Protein AF-A0A3B5M2P6-F1 (afdb_monomer)

Nearest PDB structures (foldseek):
  7php-assembly1_A  TM=6.952E-01  e=2.157E-05  Vibrio cholerae RC385
  3vvp-assembly2_B  TM=6.820E-01  e=5.683E-04  Pyrococcus furiosus
  3vvp-assembly1_A  TM=6.954E-01  e=1.198E-03  Pyrococcus furiosus
  6ids-assembly1_A  TM=6.258E-01  e=1.198E-03  Vibrio cholerae
  3vvr-assembly1_A  TM=6.173E-01  e=5.319E-03  Pyrococcus furiosus

Organism: NCBI:txid32473

Foldseek 3Di:
DVLVLCLLQVVLLLLLLLLVLLLLLQLLLCLLLVNLLVSLLSLLLSLVVSVVVVVVNVVCLCCQLVVCVVVVHDNVSSDVSNDCVSVVVSVVSNVVSVCVSVDDPCCVRNVVDPVSPDPPDRDPSSVPDVVLSCLLSVLSSLLVSLVVVLLSVLLVVLVVVHPVSNVVSVVLVVVLVVLLVVLLVLLSVLLNQLSSCVSNVNPVSNVVSLVVSLVVLQVVLVVVCVVVVVPDPPCPPLSSQSSSVSNNLSNNCSSCSSVSNSNVSSVCSCCPCPVQLVVQQVCCCPVVVCNNVSSSVSNRPPVVVVVVVD

Sequence (310 aa):
MVFLISILSLEFYCHLGKMELAAVSLAAATYGSGNLKRVGVILQRGVLILLLACFPCWAVLINTEPLLLAVKQSPEVARSLSNPFFFFFCHDLQAAFMYQLEGKNLRNQVCLSEESCGLTGWSLNCLQEWGLFIKLAIPSMFMICLSWWIFEVGGFLAGVISEVELGAQSIAYQLCIVAYMCPLGFSVAAPVRVGNALGAGDIKQAKLSCKVPIICACKTHSIAYVLIHDVRDIIQRVADVMLIFSFMHGVAAGVLRGAGKQLVGAIFNIVGSYFIGFPIGTTLMFAANMGITGEIKNKCKRQLEWLYCH

Mean predicted aligned error: 10.85 Å

Structure (mmCIF, N/CA/C/O backbone):
data_AF-A0A3B5M2P6-F1
#
_entry.id   AF-A0A3B5M2P6-F1
#
loop_
_atom_site.group_PDB
_atom_site.id
_atom_site.type_symbol
_atom_site.label_atom_id
_atom_site.label_alt_id
_atom_site.label_comp_id
_atom_site.label_asym_id
_atom_site.label_entity_id
_atom_site.label_seq_id
_atom_site.pdbx_PDB_ins_code
_atom_site.Cartn_x
_atom_site.Cartn_y
_atom_site.Cartn_z
_atom_site.occupancy
_atom_site.B_iso_or_equiv
_atom_site.auth_seq_id
_atom_site.auth_comp_id
_atom_site.auth_asym_id
_atom_site.auth_atom_id
_atom_site.pdbx_PDB_model_num
ATOM 1 N N . MET A 1 1 ? 17.106 -9.460 -11.592 1.00 44.50 1 MET A N 1
ATOM 2 C CA . MET A 1 1 ? 16.909 -10.157 -10.296 1.00 44.50 1 MET A CA 1
ATOM 3 C C . MET A 1 1 ? 17.383 -9.357 -9.085 1.00 44.50 1 MET A C 1
ATOM 5 O O . MET A 1 1 ? 16.744 -9.497 -8.056 1.00 44.50 1 MET A O 1
ATOM 9 N N . VAL A 1 2 ? 18.381 -8.465 -9.198 1.00 47.53 2 VAL A N 1
ATOM 10 C CA . VAL A 1 2 ? 18.606 -7.364 -8.222 1.00 47.53 2 VAL A CA 1
ATOM 11 C C . VAL A 1 2 ? 17.291 -6.649 -7.875 1.00 47.53 2 VAL A C 1
ATOM 13 O O . VAL A 1 2 ? 16.958 -6.456 -6.717 1.00 47.53 2 VAL A O 1
ATOM 16 N N . PHE A 1 3 ? 16.475 -6.432 -8.903 1.00 53.41 3 PHE A N 1
ATOM 17 C CA . PHE A 1 3 ? 15.093 -5.975 -8.853 1.00 53.41 3 PHE A CA 1
ATOM 18 C C . PHE A 1 3 ? 14.159 -6.722 -7.868 1.00 53.41 3 PHE A C 1
ATOM 20 O O . PHE A 1 3 ? 13.409 -6.099 -7.127 1.00 53.41 3 PHE A O 1
ATOM 27 N N . LEU A 1 4 ? 14.224 -8.060 -7.806 1.00 50.66 4 LEU A N 1
ATOM 28 C CA . LEU A 1 4 ? 13.383 -8.855 -6.899 1.00 50.66 4 LEU A CA 1
ATOM 29 C C . LEU A 1 4 ? 13.786 -8.629 -5.435 1.00 50.66 4 LEU A C 1
ATOM 31 O O . LEU A 1 4 ? 12.956 -8.698 -4.537 1.00 50.66 4 LEU A O 1
ATOM 35 N N . ILE A 1 5 ? 15.065 -8.342 -5.204 1.00 51.81 5 ILE A N 1
ATOM 36 C CA . ILE A 1 5 ? 15.624 -8.145 -3.870 1.00 51.81 5 ILE A CA 1
ATOM 37 C C . ILE A 1 5 ? 15.409 -6.707 -3.408 1.00 51.81 5 ILE A C 1
ATOM 39 O O . ILE A 1 5 ? 15.008 -6.539 -2.267 1.00 51.81 5 ILE A O 1
ATOM 43 N N . SER A 1 6 ? 15.489 -5.705 -4.291 1.00 57.22 6 SER A N 1
ATOM 44 C CA . SER A 1 6 ? 14.998 -4.344 -4.007 1.00 57.22 6 SER A CA 1
ATOM 45 C C . SER A 1 6 ? 13.523 -4.333 -3.570 1.00 57.22 6 SER A C 1
ATOM 47 O O . SER A 1 6 ? 13.188 -3.709 -2.560 1.00 57.22 6 SER A O 1
ATOM 49 N N . ILE A 1 7 ? 12.665 -5.098 -4.259 1.00 56.56 7 ILE A N 1
ATOM 50 C CA . ILE A 1 7 ? 11.246 -5.281 -3.901 1.00 56.56 7 ILE A CA 1
ATOM 51 C C . ILE A 1 7 ? 11.086 -5.973 -2.535 1.00 56.56 7 ILE A C 1
ATOM 53 O O . ILE A 1 7 ? 10.282 -5.547 -1.701 1.00 56.56 7 ILE A O 1
ATOM 57 N N . LEU A 1 8 ? 11.831 -7.056 -2.292 1.00 53.00 8 LEU A N 1
ATOM 58 C CA . LEU A 1 8 ? 11.676 -7.875 -1.084 1.00 53.00 8 LEU A CA 1
ATOM 59 C C . LEU A 1 8 ? 12.288 -7.243 0.173 1.00 53.00 8 LEU A C 1
ATOM 61 O O . LEU A 1 8 ? 11.764 -7.470 1.261 1.00 53.00 8 LEU A O 1
ATOM 65 N N . SER A 1 9 ? 13.377 -6.479 0.057 1.00 52.59 9 SER A N 1
ATOM 66 C CA . SER A 1 9 ? 14.144 -6.013 1.2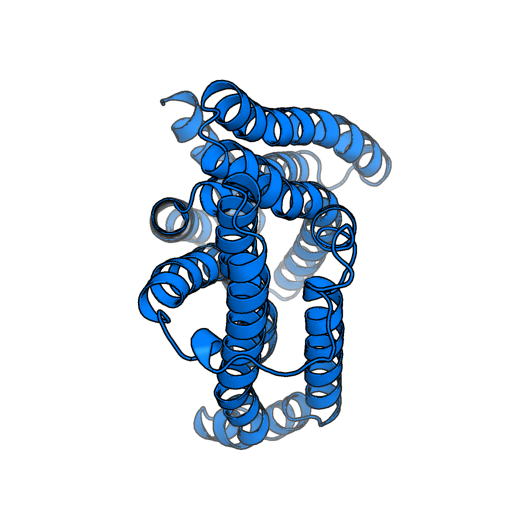18 1.00 52.59 9 SER A CA 1
ATOM 67 C C . SER A 1 9 ? 13.879 -4.553 1.595 1.00 52.59 9 SER A C 1
ATOM 69 O O . SER A 1 9 ? 13.780 -4.257 2.785 1.00 52.59 9 SER A O 1
ATOM 71 N N . LEU A 1 10 ? 13.692 -3.647 0.626 1.00 54.97 10 LEU A N 1
ATOM 72 C CA . LEU A 1 10 ? 13.495 -2.216 0.899 1.00 54.97 10 LEU A CA 1
ATOM 73 C C . LEU A 1 10 ? 12.012 -1.819 0.858 1.00 54.97 10 LEU A C 1
ATOM 75 O O . LEU A 1 10 ? 11.520 -1.109 1.738 1.00 54.97 10 LEU A O 1
ATOM 79 N N . GLU A 1 11 ? 11.271 -2.308 -0.138 1.00 58.88 11 GLU A N 1
ATOM 80 C CA . GLU A 1 11 ? 9.873 -1.913 -0.338 1.00 58.88 11 GLU A CA 1
ATOM 81 C C . GLU A 1 11 ? 8.904 -2.687 0.540 1.00 58.88 11 GLU A C 1
ATOM 83 O O . GLU A 1 11 ? 8.009 -2.083 1.130 1.00 58.88 11 GLU A O 1
ATOM 88 N N . PHE A 1 12 ? 9.087 -4.005 0.676 1.00 58.53 12 PHE A N 1
ATOM 89 C CA . PHE A 1 12 ? 8.270 -4.793 1.597 1.00 58.53 12 PHE A CA 1
ATOM 90 C C . PHE A 1 12 ? 8.411 -4.267 3.029 1.00 58.53 12 PHE A C 1
ATOM 92 O O . PHE A 1 12 ? 7.410 -4.147 3.723 1.00 58.53 12 PHE A O 1
ATOM 99 N N . TYR A 1 13 ? 9.612 -3.839 3.430 1.00 56.09 13 TYR A N 1
ATOM 100 C CA . TYR A 1 13 ? 9.876 -3.209 4.725 1.00 56.09 13 TYR A CA 1
ATOM 101 C C . TYR A 1 13 ? 9.226 -1.819 4.857 1.00 56.09 13 TYR A C 1
ATOM 103 O O . TYR A 1 13 ? 8.482 -1.563 5.806 1.00 56.09 13 TYR A O 1
ATOM 111 N N . CYS A 1 14 ? 9.418 -0.943 3.865 1.00 56.19 14 CYS A N 1
ATOM 112 C CA . CYS A 1 14 ? 8.801 0.388 3.815 1.00 56.19 14 CYS A CA 1
ATOM 113 C C . CYS A 1 14 ? 7.260 0.331 3.741 1.00 56.19 14 CYS A C 1
ATOM 115 O O . CYS A 1 14 ? 6.558 1.246 4.178 1.00 56.19 14 CYS A O 1
ATOM 117 N N . HIS A 1 15 ? 6.694 -0.741 3.184 1.00 60.00 15 HIS A N 1
ATOM 118 C CA . HIS A 1 15 ? 5.249 -0.930 3.056 1.00 60.00 15 HIS A CA 1
ATOM 119 C C . HIS A 1 15 ? 4.631 -1.792 4.154 1.00 60.00 15 HIS A C 1
ATOM 121 O O . HIS A 1 15 ? 3.436 -1.640 4.413 1.00 60.00 15 HIS A O 1
ATOM 127 N N . LEU A 1 16 ? 5.419 -2.597 4.870 1.00 59.62 16 LEU A N 1
ATOM 128 C CA . LEU A 1 16 ? 5.010 -3.215 6.131 1.00 59.62 16 LEU A CA 1
ATOM 129 C C . LEU A 1 16 ? 4.581 -2.150 7.140 1.00 59.62 16 LEU A C 1
ATOM 131 O O . LEU A 1 16 ? 3.547 -2.304 7.786 1.00 59.62 16 LEU A O 1
ATOM 135 N N . GLY A 1 17 ? 5.314 -1.029 7.188 1.00 55.66 17 GLY A N 1
ATOM 136 C CA . GLY A 1 17 ? 4.943 0.160 7.962 1.00 55.66 17 GLY A CA 1
ATOM 137 C C . GLY A 1 17 ? 3.528 0.653 7.652 1.00 55.66 17 GLY A C 1
ATOM 138 O O . GLY A 1 17 ? 2.818 1.117 8.532 1.00 55.66 17 GLY A O 1
ATOM 139 N N . LYS A 1 18 ? 3.025 0.431 6.433 1.00 62.31 18 LYS A N 1
ATOM 140 C CA . LYS A 1 18 ? 1.672 0.835 6.026 1.00 62.31 18 LYS A CA 1
ATOM 141 C C . LYS A 1 18 ? 0.568 -0.121 6.508 1.00 62.31 18 LYS A C 1
ATOM 143 O O . LYS A 1 18 ? -0.612 0.193 6.317 1.00 62.31 18 LYS A O 1
ATOM 148 N N . MET A 1 19 ? 0.905 -1.230 7.183 1.00 62.62 19 MET A N 1
ATOM 149 C CA . MET A 1 19 ? -0.051 -1.978 8.020 1.00 62.62 19 MET A CA 1
ATOM 150 C C . MET A 1 19 ? -0.590 -1.120 9.175 1.00 62.62 19 MET A C 1
ATOM 152 O O . MET A 1 19 ? -1.720 -1.339 9.613 1.00 62.62 19 MET A O 1
ATOM 156 N N . GLU A 1 20 ? 0.142 -0.080 9.591 1.00 65.38 20 GLU A N 1
ATOM 157 C CA . GLU A 1 20 ? -0.342 0.960 10.507 1.00 65.38 20 GLU A CA 1
ATOM 158 C C . GLU A 1 20 ? -1.672 1.564 10.051 1.00 65.38 20 GLU A C 1
ATOM 160 O O . GLU A 1 20 ? -2.540 1.844 10.873 1.00 65.38 20 GLU A O 1
ATOM 165 N N . LEU A 1 21 ? -1.887 1.744 8.746 1.00 69.31 21 LEU A N 1
ATOM 166 C CA . LEU A 1 21 ? -3.099 2.404 8.255 1.00 69.31 21 LEU A CA 1
ATOM 167 C C . LEU A 1 21 ? -4.370 1.611 8.603 1.00 69.31 21 LEU A C 1
ATOM 169 O O . LEU A 1 21 ? -5.453 2.196 8.710 1.00 69.31 21 LEU A O 1
ATOM 173 N N . ALA A 1 22 ? -4.247 0.298 8.832 1.00 73.62 22 ALA A N 1
ATOM 174 C CA . ALA A 1 22 ? -5.322 -0.516 9.388 1.00 73.62 22 ALA A CA 1
ATOM 175 C C . ALA A 1 22 ? -5.538 -0.236 10.885 1.00 73.62 22 ALA A C 1
ATOM 177 O O . ALA A 1 22 ? -6.687 -0.099 11.312 1.00 73.62 22 ALA A O 1
ATOM 178 N N . ALA A 1 23 ? -4.457 -0.077 11.659 1.00 75.06 23 ALA A N 1
ATOM 179 C CA . ALA A 1 23 ? -4.507 0.353 13.058 1.00 75.06 23 ALA A CA 1
ATOM 180 C C . ALA A 1 23 ? -5.184 1.722 13.195 1.00 75.06 23 ALA A C 1
ATOM 182 O O . ALA A 1 23 ? -6.111 1.868 13.986 1.00 75.06 23 ALA A O 1
ATOM 183 N N . VAL A 1 24 ? -4.788 2.691 12.364 1.00 76.31 24 VAL A N 1
ATOM 184 C CA . VAL A 1 24 ? -5.346 4.052 12.327 1.00 76.31 24 VAL A CA 1
ATOM 185 C C . VAL A 1 24 ? -6.837 4.031 12.006 1.00 76.31 24 VAL A C 1
ATOM 187 O O . VAL A 1 24 ? -7.615 4.711 12.668 1.00 76.31 24 VAL A O 1
ATOM 190 N N . SER A 1 25 ? -7.262 3.229 11.025 1.00 81.94 25 SER A N 1
ATOM 191 C CA . SER A 1 25 ? -8.679 3.143 10.644 1.00 81.94 25 SER A CA 1
ATOM 192 C C . SER A 1 25 ? -9.534 2.561 11.777 1.00 81.94 25 SER A C 1
ATOM 194 O O . SER A 1 25 ? -10.600 3.094 12.090 1.00 81.94 25 SER A O 1
ATOM 196 N N . LEU A 1 26 ? -9.046 1.505 12.440 1.00 83.38 26 LEU A N 1
ATOM 197 C CA . LEU A 1 26 ? -9.731 0.883 13.575 1.00 83.38 26 LEU A CA 1
ATOM 198 C C . LEU A 1 26 ? -9.738 1.795 14.815 1.00 83.38 26 LEU A C 1
ATOM 200 O O . LEU A 1 26 ? -10.759 1.905 15.497 1.00 83.38 26 LEU A O 1
ATOM 204 N N . ALA A 1 27 ? -8.623 2.476 15.086 1.00 82.25 27 ALA A N 1
ATOM 205 C CA . ALA A 1 27 ? -8.490 3.441 16.171 1.00 82.25 27 ALA A CA 1
ATOM 206 C C . ALA A 1 27 ? -9.425 4.642 15.971 1.00 82.25 27 ALA A C 1
ATOM 208 O O . ALA A 1 27 ? -10.145 4.997 16.899 1.00 82.25 27 ALA A O 1
ATOM 209 N N . ALA A 1 28 ? -9.495 5.206 14.761 1.00 83.19 28 ALA A N 1
ATOM 210 C CA . ALA A 1 28 ? -10.399 6.309 14.435 1.00 83.19 28 ALA A CA 1
ATOM 211 C C . ALA A 1 28 ? -11.878 5.907 14.583 1.00 83.19 28 ALA A C 1
ATOM 213 O O . ALA A 1 28 ? -12.663 6.614 15.208 1.00 83.19 28 ALA A O 1
ATOM 214 N N . ALA A 1 29 ? -12.274 4.732 14.087 1.00 87.00 29 ALA A N 1
ATOM 215 C CA . ALA A 1 29 ? -13.638 4.241 14.296 1.00 87.00 29 ALA A CA 1
ATOM 216 C C . ALA A 1 29 ? -13.979 4.057 15.787 1.00 87.00 29 ALA A C 1
ATOM 218 O O . ALA A 1 29 ? -15.059 4.435 16.236 1.00 87.00 29 ALA A O 1
ATOM 219 N N . THR A 1 30 ? -13.040 3.536 16.576 1.00 85.81 30 THR A N 1
ATOM 220 C CA . THR A 1 30 ? -13.226 3.329 18.024 1.00 85.81 30 THR A CA 1
ATOM 221 C C . THR A 1 30 ? -13.243 4.649 18.804 1.00 85.81 30 THR A C 1
ATOM 223 O O . THR A 1 30 ? -13.973 4.794 19.786 1.00 85.81 30 THR A O 1
ATOM 226 N N . TYR A 1 31 ? -12.468 5.632 18.348 1.00 85.00 31 TYR A N 1
ATOM 227 C CA . TYR A 1 31 ? -12.478 6.987 18.883 1.00 85.00 31 TYR A CA 1
ATOM 228 C C . TYR A 1 31 ? -13.830 7.662 18.639 1.00 85.00 31 TYR A C 1
ATOM 230 O O . TYR A 1 31 ? -14.439 8.177 19.575 1.00 85.00 31 TYR A O 1
ATOM 238 N N . GLY A 1 32 ? -14.342 7.587 17.406 1.00 84.69 32 GLY A N 1
ATOM 239 C CA . GLY A 1 32 ? -15.658 8.116 17.043 1.00 84.69 32 GLY A CA 1
ATOM 240 C C . GLY A 1 32 ? -16.807 7.527 17.863 1.00 84.69 32 GLY A C 1
ATOM 241 O O . GLY A 1 32 ? -17.771 8.229 18.148 1.00 84.69 32 GLY A O 1
ATOM 242 N N . SER A 1 33 ? -16.690 6.269 18.302 1.00 87.56 33 SER A N 1
ATOM 243 C CA . SER A 1 33 ? -17.691 5.623 19.161 1.00 87.56 33 SER A CA 1
ATOM 244 C C . SER A 1 33 ? -17.574 5.992 20.649 1.00 87.56 33 SER A C 1
ATOM 246 O O . SER A 1 33 ? -18.299 5.433 21.470 1.00 87.56 33 SER A O 1
ATOM 248 N N . GLY A 1 34 ? -16.619 6.849 21.030 1.00 83.06 34 GLY A N 1
ATOM 249 C CA . GLY A 1 34 ? -16.383 7.284 22.412 1.00 83.06 34 GLY A CA 1
ATOM 250 C C . GLY A 1 34 ? -15.587 6.309 23.291 1.00 83.06 34 GLY A C 1
ATOM 251 O O . GLY A 1 34 ? -15.409 6.568 24.480 1.00 83.06 34 GLY A O 1
ATOM 252 N N . ASN A 1 35 ? -15.073 5.194 22.754 1.00 82.94 35 ASN A N 1
ATOM 253 C CA . ASN A 1 35 ? -14.374 4.180 23.555 1.00 82.94 35 ASN A CA 1
ATOM 254 C C . ASN A 1 35 ? -12.855 4.432 23.617 1.00 82.94 35 ASN A C 1
ATOM 256 O O . ASN A 1 35 ? -12.052 3.695 23.042 1.00 82.94 35 ASN A O 1
ATOM 260 N N . LEU A 1 36 ? -12.458 5.478 24.344 1.00 79.12 36 LEU A N 1
ATOM 261 C CA . LEU A 1 36 ? -11.067 5.956 24.398 1.00 79.12 36 LEU A CA 1
ATOM 262 C C . LEU A 1 36 ? -10.079 4.924 24.969 1.00 79.12 36 LEU A C 1
ATOM 264 O O . LEU A 1 36 ? -8.977 4.771 24.447 1.00 79.12 36 LEU A O 1
ATOM 268 N N . LYS A 1 37 ? -10.485 4.138 25.976 1.00 78.25 37 LYS A N 1
ATOM 269 C CA . LYS A 1 37 ? -9.632 3.083 26.557 1.00 78.25 37 LYS A CA 1
ATOM 270 C C . LYS A 1 37 ? -9.258 2.019 25.522 1.00 78.25 37 LYS A C 1
ATOM 272 O O . LYS A 1 37 ? -8.121 1.551 25.487 1.00 78.25 37 LYS A O 1
ATOM 277 N N . ARG A 1 38 ? -10.200 1.653 24.645 1.00 82.12 38 ARG A N 1
ATOM 278 C CA . ARG A 1 38 ? -9.951 0.674 23.580 1.00 82.12 38 ARG A CA 1
ATOM 279 C C . ARG A 1 38 ? -9.039 1.230 22.483 1.00 82.12 38 ARG A C 1
ATOM 281 O O . ARG A 1 38 ? -8.282 0.453 21.907 1.00 82.12 38 ARG A O 1
ATOM 288 N N . VAL A 1 39 ? -9.047 2.545 22.237 1.00 80.12 39 VAL A N 1
ATOM 289 C CA . VAL A 1 39 ? -8.114 3.198 21.297 1.00 80.12 39 VAL A CA 1
ATOM 290 C C . VAL A 1 39 ? -6.664 2.949 21.716 1.00 80.12 39 VAL A C 1
ATOM 292 O O . VAL A 1 39 ? -5.877 2.480 20.895 1.00 80.12 39 VAL A O 1
ATOM 295 N N . GLY A 1 40 ? -6.328 3.163 22.994 1.00 73.81 40 GLY A N 1
ATOM 296 C CA . GLY A 1 40 ? -4.979 2.906 23.514 1.00 73.81 40 GLY A CA 1
ATOM 297 C C . GLY A 1 40 ? -4.528 1.454 23.309 1.00 73.81 40 GLY A C 1
ATOM 298 O O . GLY A 1 40 ? -3.428 1.206 22.818 1.00 73.81 40 GLY A O 1
ATOM 299 N N . VAL A 1 41 ? -5.410 0.484 23.577 1.00 80.81 41 VAL A N 1
ATOM 300 C CA . VAL A 1 41 ? -5.124 -0.949 23.362 1.00 80.81 41 VAL A CA 1
ATOM 301 C C . VAL A 1 41 ? -4.909 -1.280 21.878 1.00 80.81 41 VAL A C 1
ATOM 303 O O . VAL A 1 41 ? -4.017 -2.064 21.551 1.00 80.81 41 VAL A O 1
ATOM 306 N N . ILE A 1 42 ? -5.695 -0.689 20.970 1.00 79.94 42 ILE A N 1
ATOM 307 C CA . ILE A 1 42 ? -5.543 -0.883 19.516 1.00 79.94 42 ILE A CA 1
ATOM 308 C C . ILE A 1 42 ? -4.198 -0.335 19.030 1.00 79.94 42 ILE A C 1
ATOM 310 O O . ILE A 1 42 ? -3.533 -0.997 18.232 1.00 79.94 42 ILE A O 1
ATOM 314 N N . LEU A 1 43 ? -3.785 0.837 19.517 1.00 76.19 43 LEU A N 1
ATOM 315 C CA . LEU A 1 43 ? -2.503 1.442 19.152 1.00 76.19 43 LEU A CA 1
ATOM 316 C C . LEU A 1 43 ? -1.324 0.611 19.674 1.00 76.19 43 LEU A C 1
ATOM 318 O O . LEU A 1 43 ? -0.450 0.255 18.887 1.00 76.19 43 LEU A O 1
ATOM 322 N N . GLN A 1 44 ? -1.348 0.202 20.950 1.00 77.81 44 GLN A N 1
ATOM 323 C CA . GLN A 1 44 ? -0.337 -0.703 21.519 1.00 77.81 44 GLN A CA 1
ATOM 324 C C . GLN A 1 44 ? -0.232 -2.006 20.713 1.00 77.81 44 GLN A C 1
ATOM 326 O O . GLN A 1 44 ? 0.861 -2.452 20.369 1.00 77.81 44 GLN A O 1
ATOM 331 N N . ARG A 1 45 ? -1.373 -2.606 20.349 1.00 83.38 45 ARG A N 1
ATOM 332 C CA . ARG A 1 45 ? -1.418 -3.802 19.496 1.00 83.38 45 ARG A CA 1
ATOM 333 C C . ARG A 1 45 ? -0.796 -3.551 18.122 1.00 83.38 45 ARG A C 1
ATOM 335 O O . ARG A 1 45 ? -0.038 -4.392 17.651 1.00 83.38 45 ARG A O 1
ATOM 342 N N . GLY A 1 46 ? -1.100 -2.417 17.490 1.00 77.69 46 GLY A N 1
ATOM 343 C CA . GLY A 1 46 ? -0.515 -2.031 16.205 1.00 77.69 46 GLY A CA 1
ATOM 344 C C . GLY A 1 46 ? 1.007 -1.909 16.271 1.00 77.69 46 GLY A C 1
ATOM 345 O O . GLY A 1 46 ? 1.689 -2.478 15.421 1.00 77.69 46 GLY A O 1
ATOM 346 N N . VAL A 1 47 ? 1.529 -1.259 17.317 1.00 76.12 47 VAL A N 1
ATOM 347 C CA . VAL A 1 47 ? 2.975 -1.163 17.583 1.00 76.12 47 VAL A CA 1
ATOM 348 C C . VAL A 1 47 ? 3.585 -2.555 17.743 1.00 76.12 47 VAL A C 1
ATOM 350 O O . VAL A 1 47 ? 4.564 -2.871 17.074 1.00 76.12 47 VAL A O 1
ATOM 353 N N . LEU A 1 48 ? 2.993 -3.420 18.572 1.00 79.62 48 LEU A N 1
ATOM 354 C CA . LEU A 1 48 ? 3.510 -4.773 18.796 1.00 79.62 48 LEU A CA 1
ATOM 355 C C . LEU A 1 48 ? 3.536 -5.612 17.514 1.00 79.62 48 LEU A C 1
ATOM 357 O O . LEU A 1 48 ? 4.538 -6.263 17.227 1.00 79.62 48 LEU A O 1
ATOM 361 N N . ILE A 1 49 ? 2.449 -5.597 16.737 1.00 80.00 49 ILE A N 1
ATOM 362 C CA . ILE A 1 49 ? 2.370 -6.334 15.471 1.00 80.00 49 ILE A CA 1
ATOM 363 C C . ILE A 1 49 ? 3.416 -5.805 14.487 1.00 80.00 49 ILE A C 1
ATOM 365 O O . ILE A 1 49 ? 4.071 -6.609 13.828 1.00 80.00 49 ILE A O 1
ATOM 369 N N . LEU A 1 50 ? 3.610 -4.485 14.412 1.00 74.69 50 LEU A N 1
ATOM 370 C CA . LEU A 1 50 ? 4.623 -3.881 13.549 1.00 74.69 50 LEU A CA 1
ATOM 371 C C . LEU A 1 50 ? 6.038 -4.306 13.964 1.00 74.69 50 LEU A C 1
ATOM 373 O O . LEU A 1 50 ? 6.793 -4.777 13.119 1.00 74.69 50 LEU A O 1
ATOM 377 N N . LEU A 1 51 ? 6.365 -4.226 15.259 1.00 76.94 51 LEU A N 1
ATOM 378 C CA . LEU A 1 51 ? 7.654 -4.676 15.797 1.00 76.94 51 LEU A CA 1
ATOM 379 C C . LEU A 1 51 ? 7.910 -6.158 15.502 1.00 76.94 51 LEU A C 1
ATOM 381 O O . LEU A 1 51 ? 9.015 -6.531 15.117 1.00 76.94 51 LEU A O 1
ATOM 385 N N . LEU A 1 52 ? 6.891 -7.007 15.642 1.00 81.88 52 LEU A N 1
ATOM 386 C CA . LEU A 1 52 ? 7.021 -8.431 15.340 1.00 81.88 52 LEU A CA 1
ATOM 387 C C . LEU A 1 52 ? 7.201 -8.696 13.845 1.00 81.88 52 LEU A C 1
ATOM 389 O O . LEU A 1 52 ? 7.990 -9.556 13.456 1.00 81.88 52 LEU A O 1
ATOM 393 N N . ALA A 1 53 ? 6.498 -7.938 13.007 1.00 76.69 53 ALA A N 1
ATOM 394 C CA . ALA A 1 53 ? 6.606 -8.031 11.560 1.00 76.69 53 ALA A CA 1
ATOM 395 C C . ALA A 1 53 ? 7.978 -7.542 11.042 1.00 76.69 53 ALA A C 1
ATOM 397 O O . ALA A 1 53 ? 8.395 -7.949 9.958 1.00 76.69 53 ALA A O 1
ATOM 398 N N . CYS A 1 54 ? 8.728 -6.762 11.832 1.00 74.19 54 CYS A N 1
ATOM 399 C CA . CYS A 1 54 ? 10.112 -6.395 11.521 1.00 74.19 54 CYS A CA 1
ATOM 400 C C . CYS A 1 54 ? 11.093 -7.577 11.606 1.00 74.19 54 CYS A C 1
ATOM 402 O O . CYS A 1 54 ? 12.050 -7.594 10.834 1.00 74.19 54 CYS A O 1
ATOM 404 N N . PHE A 1 55 ? 10.874 -8.584 12.466 1.00 79.88 55 PHE A N 1
ATOM 405 C CA . PHE A 1 55 ? 11.823 -9.704 12.615 1.00 79.88 55 PHE A CA 1
ATOM 406 C C . PHE A 1 55 ? 12.021 -10.521 11.325 1.00 79.88 55 PHE A C 1
ATOM 408 O O . PHE A 1 55 ? 13.176 -10.736 10.949 1.00 79.88 55 PHE A O 1
ATOM 415 N N . PRO A 1 56 ? 10.963 -10.949 10.600 1.00 79.19 56 PRO A N 1
ATOM 416 C CA . PRO A 1 56 ? 11.127 -11.588 9.294 1.00 79.19 56 PRO A CA 1
ATOM 417 C C . PRO A 1 56 ? 11.891 -10.716 8.294 1.00 79.19 56 PRO A C 1
ATOM 419 O O . PRO A 1 56 ? 12.731 -11.220 7.554 1.00 79.19 56 PRO A O 1
ATOM 422 N N . CYS A 1 57 ? 11.641 -9.405 8.290 1.00 72.94 57 CYS A N 1
ATOM 423 C CA . CYS A 1 57 ? 12.325 -8.491 7.383 1.00 72.94 57 CYS A CA 1
ATOM 424 C C . CYS A 1 57 ? 13.810 -8.347 7.720 1.00 72.94 57 CYS A C 1
ATOM 426 O O . CYS A 1 57 ? 14.645 -8.399 6.821 1.00 72.94 57 CYS A O 1
ATOM 428 N N . TRP A 1 58 ? 14.158 -8.223 9.004 1.00 74.81 58 TRP A N 1
ATOM 429 C CA . TRP A 1 58 ? 15.552 -8.231 9.447 1.00 74.81 58 TRP A CA 1
ATOM 430 C C . TRP A 1 58 ? 16.244 -9.546 9.092 1.00 74.81 58 TRP A C 1
ATOM 432 O O . TRP A 1 58 ? 17.378 -9.522 8.626 1.00 74.81 58 TRP A O 1
ATOM 442 N N . ALA A 1 59 ? 15.560 -10.685 9.237 1.00 79.56 59 ALA A N 1
ATOM 443 C CA . ALA A 1 59 ? 16.107 -11.977 8.840 1.00 79.56 59 ALA A CA 1
ATOM 444 C C . ALA A 1 59 ? 16.427 -12.028 7.335 1.00 79.56 59 ALA A C 1
ATOM 446 O O . ALA A 1 59 ? 17.501 -12.499 6.963 1.00 79.56 59 ALA A O 1
ATOM 447 N N . VAL A 1 60 ? 15.550 -11.500 6.472 1.00 76.81 60 VAL A N 1
ATOM 448 C CA . VAL A 1 60 ? 15.822 -11.387 5.025 1.00 76.81 60 VAL A CA 1
ATOM 449 C C . VAL A 1 60 ? 16.995 -10.443 4.759 1.00 76.81 60 VAL A C 1
ATOM 451 O O . VAL A 1 60 ? 17.901 -10.807 4.014 1.00 76.81 60 VAL A O 1
ATOM 454 N N . LEU A 1 61 ? 17.015 -9.271 5.403 1.00 72.50 61 LEU A N 1
ATOM 455 C CA . LEU A 1 61 ? 18.070 -8.270 5.231 1.00 72.50 61 LEU A CA 1
ATOM 456 C C . LEU A 1 61 ? 19.446 -8.823 5.617 1.00 72.50 61 LEU A C 1
ATOM 458 O O . LEU A 1 61 ? 20.376 -8.731 4.819 1.00 72.50 61 LEU A O 1
ATOM 462 N N . ILE A 1 62 ? 19.566 -9.464 6.785 1.00 77.56 62 ILE A N 1
ATOM 463 C CA . ILE A 1 62 ? 20.825 -10.059 7.273 1.00 77.56 62 ILE A CA 1
ATOM 464 C C . ILE A 1 62 ? 21.330 -11.133 6.305 1.00 77.56 62 ILE A C 1
ATOM 466 O O . ILE A 1 62 ? 22.533 -11.272 6.102 1.00 77.56 62 ILE A O 1
ATOM 470 N N . ASN A 1 63 ? 20.416 -11.863 5.665 1.00 79.88 63 ASN A N 1
ATOM 471 C CA . ASN A 1 63 ? 20.751 -12.922 4.720 1.00 79.88 63 ASN A CA 1
ATOM 472 C C . ASN A 1 63 ? 20.781 -12.447 3.255 1.00 79.88 63 ASN A C 1
ATOM 474 O O . ASN A 1 63 ? 20.767 -13.277 2.347 1.00 79.88 63 ASN A O 1
ATOM 478 N N . THR A 1 64 ? 20.858 -11.138 2.990 1.00 77.69 64 THR A N 1
ATOM 479 C CA . THR A 1 64 ? 20.823 -10.598 1.617 1.00 77.69 64 THR A CA 1
ATOM 480 C C . THR A 1 64 ? 21.965 -11.133 0.746 1.00 77.69 64 THR A C 1
ATOM 482 O O . THR A 1 64 ? 21.705 -11.594 -0.364 1.00 77.69 64 THR A O 1
ATOM 485 N N . GLU A 1 65 ? 23.214 -11.139 1.230 1.00 80.31 65 GLU A N 1
ATOM 486 C CA . GLU A 1 65 ? 24.366 -11.683 0.484 1.00 80.31 65 GLU A CA 1
ATOM 487 C C . GLU A 1 65 ? 24.211 -13.179 0.143 1.00 80.31 65 GLU A C 1
ATOM 489 O O . GLU A 1 65 ? 24.268 -13.515 -1.044 1.00 80.31 65 GLU A O 1
ATOM 494 N N . PRO A 1 66 ? 23.957 -14.096 1.102 1.00 83.56 66 PRO A N 1
ATOM 495 C CA . PRO A 1 66 ? 23.784 -15.509 0.775 1.00 83.56 66 PRO A CA 1
ATOM 496 C C . PRO A 1 66 ? 22.559 -15.771 -0.109 1.00 83.56 66 PRO A C 1
ATOM 498 O O . PRO A 1 66 ? 22.630 -16.631 -0.988 1.00 83.56 66 PRO A O 1
ATOM 501 N N . LEU A 1 67 ? 21.466 -15.013 0.046 1.00 81.94 67 LEU A N 1
ATOM 502 C CA . LEU A 1 67 ? 20.307 -15.104 -0.850 1.00 81.94 67 LEU A CA 1
ATOM 503 C C . LEU A 1 67 ? 20.665 -14.682 -2.284 1.00 81.94 67 LEU A C 1
ATOM 505 O O . LEU A 1 67 ? 20.289 -15.376 -3.229 1.00 81.94 67 LEU A O 1
ATOM 509 N N . LEU A 1 68 ? 21.424 -13.592 -2.454 1.00 75.69 68 LEU A N 1
ATOM 510 C CA . LEU A 1 68 ? 21.906 -13.109 -3.757 1.00 75.69 68 LEU A CA 1
ATOM 511 C C . LEU A 1 68 ? 22.834 -14.123 -4.434 1.00 75.69 68 LEU A C 1
ATOM 513 O O . LEU A 1 68 ? 22.693 -14.402 -5.628 1.00 75.69 68 LEU A O 1
ATOM 517 N N . LEU A 1 69 ? 23.750 -14.716 -3.672 1.00 82.19 69 LEU A N 1
ATOM 518 C CA . LEU A 1 69 ? 24.656 -15.748 -4.174 1.00 82.19 69 LEU A CA 1
ATOM 519 C C . LEU A 1 69 ? 23.905 -17.036 -4.546 1.00 82.19 69 LEU A C 1
ATOM 521 O O . LEU A 1 69 ? 24.200 -17.637 -5.581 1.00 82.19 69 LEU A O 1
ATOM 525 N N . ALA A 1 70 ? 22.891 -17.430 -3.767 1.00 84.69 70 ALA A N 1
ATOM 526 C CA . ALA A 1 70 ? 22.059 -18.600 -4.057 1.00 84.69 70 ALA A CA 1
ATOM 527 C C . ALA A 1 70 ? 21.294 -18.463 -5.385 1.00 84.69 70 ALA A C 1
ATOM 529 O O . ALA A 1 70 ? 21.147 -19.441 -6.121 1.00 84.69 70 ALA A O 1
ATOM 530 N N . VAL A 1 71 ? 20.872 -17.245 -5.745 1.00 77.50 71 VAL A N 1
ATOM 531 C CA . VAL A 1 71 ? 20.257 -16.951 -7.054 1.00 77.50 71 VAL A CA 1
ATOM 532 C C . VAL A 1 71 ? 21.283 -16.659 -8.160 1.00 77.50 71 VAL A C 1
ATOM 534 O O . VAL A 1 71 ? 20.918 -16.159 -9.225 1.00 77.50 71 VAL A O 1
ATOM 537 N N . LYS A 1 72 ? 22.561 -16.996 -7.934 1.00 82.12 72 LYS A N 1
ATOM 538 C CA . LYS A 1 72 ? 23.678 -16.856 -8.883 1.00 82.12 72 LYS A CA 1
ATOM 539 C C . LYS A 1 72 ? 23.964 -15.408 -9.315 1.00 82.12 72 LYS A C 1
ATOM 541 O O . LYS A 1 72 ? 24.385 -15.182 -10.449 1.00 82.12 72 LYS A O 1
ATOM 546 N N . GLN A 1 73 ? 23.737 -14.420 -8.443 1.00 77.50 73 GLN A N 1
ATOM 547 C CA . GLN A 1 73 ? 24.228 -13.056 -8.688 1.00 77.50 73 GLN A CA 1
ATOM 548 C C . GLN A 1 73 ? 25.748 -12.981 -8.534 1.00 77.50 73 GLN A C 1
ATOM 550 O O . GLN A 1 73 ? 26.356 -13.790 -7.830 1.00 77.50 73 GLN A O 1
ATOM 555 N N . SER A 1 74 ? 26.367 -11.999 -9.196 1.00 83.94 74 SER A N 1
ATOM 556 C CA . SER A 1 74 ? 27.806 -11.790 -9.069 1.00 83.94 74 SER A CA 1
ATOM 557 C C . SER A 1 74 ? 28.168 -11.415 -7.621 1.00 83.94 74 SER A C 1
ATOM 559 O O . SER A 1 74 ? 27.442 -10.641 -6.985 1.00 83.94 74 SER A O 1
ATOM 561 N N . PRO A 1 75 ? 29.290 -11.927 -7.080 1.00 81.75 75 PRO A N 1
ATOM 562 C CA . PRO A 1 75 ? 29.688 -11.656 -5.698 1.00 81.75 75 PRO A CA 1
ATOM 563 C C . PRO A 1 75 ? 29.875 -10.167 -5.381 1.00 81.75 75 PRO A C 1
ATOM 565 O O . PRO A 1 75 ? 29.607 -9.734 -4.264 1.00 81.75 75 PRO A O 1
ATOM 568 N N . GLU A 1 76 ? 30.292 -9.365 -6.363 1.00 82.19 76 GLU A N 1
ATOM 569 C CA . GLU A 1 76 ? 30.449 -7.912 -6.216 1.00 82.19 76 GLU A CA 1
ATOM 570 C C . GLU A 1 76 ? 29.106 -7.202 -6.012 1.00 82.19 76 GLU A C 1
ATOM 572 O O . GLU A 1 76 ? 28.975 -6.376 -5.108 1.00 82.19 76 GLU A O 1
ATOM 577 N N . VAL A 1 77 ? 28.082 -7.569 -6.790 1.00 75.75 77 VAL A N 1
ATOM 578 C CA . VAL A 1 77 ? 26.723 -7.022 -6.643 1.00 75.75 77 VAL A CA 1
ATOM 579 C C . VAL A 1 77 ? 26.100 -7.491 -5.329 1.00 75.75 77 VAL A C 1
ATOM 581 O O . VAL A 1 77 ? 25.492 -6.690 -4.618 1.00 75.75 77 VAL A O 1
ATOM 584 N N . ALA A 1 78 ? 26.301 -8.763 -4.969 1.00 75.06 78 ALA A N 1
ATOM 585 C CA . ALA A 1 78 ? 25.822 -9.325 -3.709 1.00 75.06 78 ALA A CA 1
ATOM 586 C C . ALA A 1 78 ? 26.369 -8.565 -2.490 1.00 75.06 78 ALA A C 1
ATOM 588 O O . ALA A 1 78 ? 25.611 -8.176 -1.598 1.00 75.06 78 ALA A O 1
ATOM 589 N N . ARG A 1 79 ? 27.674 -8.279 -2.495 1.00 77.25 79 ARG A N 1
ATOM 590 C CA . ARG A 1 79 ? 28.352 -7.556 -1.415 1.00 77.25 79 ARG A CA 1
ATOM 591 C C . ARG A 1 79 ? 27.999 -6.070 -1.374 1.00 77.25 79 ARG A C 1
ATOM 593 O O . ARG A 1 79 ? 27.856 -5.513 -0.290 1.00 77.25 79 ARG A O 1
ATOM 600 N N . SER A 1 80 ? 27.826 -5.431 -2.533 1.00 73.19 80 SER A N 1
ATOM 601 C CA . SER A 1 80 ? 27.415 -4.022 -2.619 1.00 73.19 80 SER A CA 1
ATOM 602 C C . SER A 1 80 ? 26.027 -3.789 -2.003 1.00 73.19 80 SER A C 1
ATOM 604 O O . SER A 1 80 ? 25.828 -2.821 -1.269 1.00 73.19 80 SER A O 1
ATOM 606 N N . LEU A 1 81 ? 25.088 -4.712 -2.234 1.00 66.88 81 LEU A N 1
ATOM 607 C CA . LEU A 1 81 ? 23.716 -4.633 -1.717 1.00 66.88 81 LEU A CA 1
ATOM 608 C C . LEU A 1 81 ? 23.583 -5.088 -0.259 1.00 66.88 81 LEU A C 1
ATOM 610 O O . LEU A 1 81 ? 22.679 -4.640 0.439 1.00 66.88 81 LEU A O 1
ATOM 614 N N . SER A 1 82 ? 24.495 -5.931 0.226 1.00 69.69 82 SER A N 1
ATOM 615 C CA . SER A 1 82 ? 24.542 -6.360 1.630 1.00 69.69 82 SER A CA 1
ATOM 616 C C . SER A 1 82 ? 25.203 -5.335 2.566 1.00 69.69 82 SER A C 1
ATOM 618 O O . SER A 1 82 ? 25.558 -5.659 3.701 1.00 69.69 82 SER A O 1
ATOM 620 N N . ASN A 1 83 ? 25.415 -4.103 2.099 1.00 67.25 83 ASN A N 1
ATOM 621 C CA . ASN A 1 83 ? 26.140 -3.090 2.849 1.00 67.25 83 ASN A CA 1
ATOM 622 C C . ASN A 1 83 ? 25.420 -2.735 4.176 1.00 67.25 83 ASN A C 1
ATOM 624 O O . ASN A 1 83 ? 24.224 -2.426 4.149 1.00 67.25 83 ASN A O 1
ATOM 628 N N . PRO A 1 84 ? 26.132 -2.704 5.325 1.00 65.81 84 PRO A N 1
ATOM 629 C CA . PRO A 1 84 ? 25.577 -2.327 6.630 1.00 65.81 84 PRO A CA 1
ATOM 630 C C . PRO A 1 84 ? 24.832 -0.978 6.647 1.00 65.81 84 PRO A C 1
ATOM 632 O O . PRO A 1 84 ? 23.916 -0.807 7.450 1.00 65.81 84 PRO A O 1
ATOM 635 N N . PHE A 1 85 ? 25.144 -0.039 5.744 1.00 63.22 85 PHE A N 1
ATOM 636 C CA . PHE A 1 85 ? 24.399 1.222 5.601 1.00 63.22 85 PHE A CA 1
ATOM 637 C C . PHE A 1 85 ? 22.893 1.020 5.353 1.00 63.22 85 PHE A C 1
ATOM 639 O O . PHE A 1 85 ? 22.084 1.784 5.883 1.00 63.22 85 PHE A O 1
ATOM 646 N N . PHE A 1 86 ? 22.488 -0.022 4.618 1.00 61.69 86 PHE A N 1
ATOM 647 C CA . PHE A 1 86 ? 21.066 -0.312 4.386 1.00 61.69 86 PHE A CA 1
ATOM 648 C C . PHE A 1 86 ? 20.338 -0.743 5.666 1.00 61.69 86 PHE A C 1
ATOM 650 O O . PHE A 1 86 ? 19.155 -0.442 5.833 1.00 61.69 86 PHE A O 1
ATOM 657 N N . PHE A 1 87 ? 21.043 -1.382 6.603 1.00 62.41 87 PHE A N 1
ATOM 658 C CA . PHE A 1 87 ? 20.481 -1.781 7.894 1.00 62.41 87 PHE A CA 1
ATOM 659 C C . PHE A 1 87 ? 20.222 -0.574 8.798 1.00 62.41 87 PHE A C 1
ATOM 661 O O . PHE A 1 87 ? 19.169 -0.506 9.430 1.00 62.41 87 PHE A O 1
ATOM 668 N N . PHE A 1 88 ? 21.133 0.406 8.810 1.00 62.56 88 PHE A N 1
ATOM 669 C CA . PHE A 1 88 ? 20.934 1.664 9.539 1.00 62.56 88 PHE A CA 1
ATOM 670 C C . PHE A 1 88 ? 19.726 2.441 9.012 1.00 62.56 88 PHE A C 1
ATOM 672 O O . PHE A 1 88 ? 18.874 2.853 9.795 1.00 62.56 88 PHE A O 1
ATOM 679 N N . PHE A 1 89 ? 19.585 2.539 7.687 1.00 60.00 89 PHE A N 1
ATOM 680 C CA . PHE A 1 89 ? 18.435 3.200 7.065 1.00 60.00 89 PHE A CA 1
ATOM 681 C C . PHE A 1 89 ? 17.105 2.520 7.435 1.00 60.00 89 PHE A C 1
ATOM 683 O O . PHE A 1 89 ? 16.099 3.190 7.660 1.00 60.00 89 PHE A O 1
ATOM 690 N N . CYS A 1 90 ? 17.096 1.188 7.560 1.00 59.09 90 CYS A N 1
ATOM 691 C CA . CYS A 1 90 ? 15.921 0.434 8.002 1.00 59.09 90 CYS A CA 1
ATOM 692 C C . CYS A 1 90 ? 15.576 0.682 9.481 1.00 59.09 90 CYS A C 1
ATOM 694 O O . CYS A 1 90 ? 14.396 0.749 9.837 1.00 59.09 90 CYS A O 1
ATOM 696 N N . HIS A 1 91 ? 16.579 0.829 10.346 1.00 62.91 91 HIS A N 1
ATOM 697 C CA . HIS A 1 91 ? 16.363 1.134 11.760 1.00 62.91 91 HIS A CA 1
ATOM 698 C C . HIS A 1 91 ? 15.830 2.564 11.962 1.00 62.91 91 HIS A C 1
ATOM 700 O O . HIS A 1 91 ? 14.856 2.759 12.691 1.00 62.91 91 HIS A O 1
ATOM 706 N N . ASP A 1 92 ? 16.389 3.550 11.254 1.00 58.88 92 ASP A N 1
ATOM 707 C CA . ASP A 1 92 ? 15.904 4.939 11.286 1.00 58.88 92 ASP A CA 1
ATOM 708 C C . ASP A 1 92 ? 14.470 5.056 10.769 1.00 58.88 92 ASP A C 1
ATOM 710 O O . ASP A 1 92 ? 13.655 5.799 11.319 1.00 58.88 92 ASP A O 1
ATOM 714 N N . LEU A 1 93 ? 14.128 4.263 9.753 1.00 59.22 93 LEU A N 1
ATOM 715 C CA . LEU A 1 93 ? 12.772 4.193 9.233 1.00 59.22 93 LEU A CA 1
ATOM 716 C C . LEU A 1 93 ? 11.795 3.649 10.297 1.00 59.22 93 LEU A C 1
ATOM 718 O O . LEU A 1 93 ? 10.714 4.203 10.480 1.00 59.22 93 LEU A O 1
ATOM 722 N N . GLN A 1 94 ? 12.195 2.634 11.068 1.00 59.34 94 GLN A N 1
ATOM 723 C CA . GLN A 1 94 ? 11.396 2.075 12.167 1.00 59.34 94 GLN A CA 1
ATOM 724 C C . GLN A 1 94 ? 11.192 3.076 13.317 1.00 59.34 94 GLN A C 1
ATOM 726 O O . GLN A 1 94 ? 10.086 3.178 13.855 1.00 59.34 94 GLN A O 1
ATOM 731 N N . ALA A 1 95 ? 12.219 3.864 13.650 1.00 59.03 95 ALA A N 1
ATOM 732 C CA . ALA A 1 95 ? 12.122 4.938 14.639 1.00 59.03 95 ALA A CA 1
ATOM 733 C C . ALA A 1 95 ? 11.228 6.095 14.154 1.00 59.03 95 ALA A C 1
ATOM 735 O O . ALA A 1 95 ? 10.374 6.579 14.902 1.00 59.03 95 ALA A O 1
ATOM 736 N N . ALA A 1 96 ? 11.353 6.492 12.885 1.00 56.84 96 ALA A N 1
ATOM 737 C CA . ALA A 1 96 ? 10.483 7.489 12.267 1.00 56.84 96 ALA A CA 1
ATOM 738 C C . ALA A 1 96 ? 9.013 7.027 12.209 1.00 56.84 96 ALA A C 1
ATOM 740 O O . ALA A 1 96 ? 8.112 7.856 12.320 1.00 56.84 96 ALA A O 1
ATOM 741 N N . PHE A 1 97 ? 8.756 5.720 12.084 1.00 58.16 97 PHE A N 1
ATOM 742 C CA . PHE A 1 97 ? 7.403 5.152 12.084 1.00 58.16 97 PHE A CA 1
ATOM 743 C C . PHE A 1 97 ? 6.765 5.079 13.472 1.00 58.16 97 PHE A C 1
ATOM 745 O O . PHE A 1 97 ? 5.603 5.455 13.614 1.00 58.16 97 PHE A O 1
ATOM 752 N N . MET A 1 98 ? 7.513 4.683 14.508 1.00 56.00 98 MET A N 1
ATOM 753 C CA . MET A 1 98 ? 7.052 4.827 15.901 1.00 56.00 98 MET A CA 1
ATOM 754 C C . MET A 1 98 ? 6.689 6.292 16.190 1.00 56.00 98 MET A C 1
ATOM 756 O O . MET A 1 98 ? 5.631 6.577 16.745 1.00 56.00 98 MET A O 1
ATOM 760 N N . TYR A 1 99 ? 7.494 7.229 15.679 1.00 55.66 99 TYR A N 1
ATOM 761 C CA . TYR A 1 99 ? 7.213 8.657 15.779 1.00 55.66 99 TYR A CA 1
ATOM 762 C C . TYR A 1 99 ? 5.993 9.118 14.957 1.00 55.66 99 TYR A C 1
ATOM 764 O O . TYR A 1 99 ? 5.375 10.110 15.325 1.00 55.66 99 TYR A O 1
ATOM 772 N N . GLN A 1 100 ? 5.616 8.446 13.860 1.00 49.91 100 GLN A N 1
ATOM 773 C CA . GLN A 1 100 ? 4.392 8.754 13.095 1.00 49.91 100 GLN A CA 1
ATOM 774 C C . GLN A 1 100 ? 3.128 8.216 13.775 1.00 49.91 100 GLN A C 1
ATOM 776 O O . GLN A 1 100 ? 2.140 8.950 13.854 1.00 49.91 100 GLN A O 1
ATOM 781 N N . LEU A 1 101 ? 3.195 7.013 14.354 1.00 53.28 101 LEU A N 1
ATOM 782 C CA . LEU A 1 101 ? 2.158 6.468 15.239 1.00 53.28 101 LEU A CA 1
ATOM 783 C C . LEU A 1 101 ? 1.904 7.397 16.442 1.00 53.28 101 LEU A C 1
ATOM 785 O O . LEU A 1 101 ? 0.761 7.591 16.858 1.00 53.28 101 LEU A O 1
ATOM 789 N N . GLU A 1 102 ? 2.965 8.027 16.953 1.00 47.78 102 GLU A N 1
ATOM 790 C CA . GLU A 1 102 ? 2.931 9.027 18.032 1.00 47.78 102 GLU A CA 1
ATOM 791 C C . GLU A 1 102 ? 2.726 10.480 17.520 1.00 47.78 102 GLU A C 1
ATOM 793 O O . GLU A 1 102 ? 2.492 11.419 18.290 1.00 47.78 102 GLU A O 1
ATOM 798 N N . GLY A 1 103 ? 2.781 10.696 16.203 1.00 40.91 103 GLY A N 1
ATOM 799 C CA . GLY A 1 103 ? 3.030 11.988 15.565 1.00 40.91 103 GLY A CA 1
ATOM 800 C C . GLY A 1 103 ? 1.785 12.708 15.050 1.00 40.91 103 GLY A C 1
ATOM 801 O O . GLY A 1 103 ? 1.240 12.401 13.995 1.00 40.91 103 GLY A O 1
ATOM 802 N N . LYS A 1 104 ? 1.411 13.780 15.759 1.00 44.22 104 LYS A N 1
ATOM 803 C CA . LYS A 1 104 ? 0.580 14.944 15.355 1.00 44.22 104 LYS A CA 1
ATOM 804 C C . LYS A 1 104 ? -0.873 14.728 14.882 1.00 44.22 104 LYS A C 1
ATOM 806 O O . LYS A 1 104 ? -1.697 15.557 15.255 1.00 44.22 104 LYS A O 1
ATOM 811 N N . ASN A 1 105 ? -1.244 13.665 14.164 1.00 43.28 105 ASN A N 1
ATOM 812 C CA . ASN A 1 105 ? -2.649 13.452 13.751 1.00 43.28 105 ASN A CA 1
ATOM 813 C C . ASN A 1 105 ? -3.525 12.913 14.892 1.00 43.28 105 ASN A C 1
ATOM 815 O O . ASN A 1 105 ? -4.668 13.337 15.050 1.00 43.28 105 ASN A O 1
ATOM 819 N N . LEU A 1 106 ? -2.967 12.036 15.731 1.00 46.16 106 LEU A N 1
ATOM 820 C CA . LEU A 1 106 ? -3.617 11.528 16.944 1.00 46.16 106 LEU A CA 1
ATOM 821 C C . LEU A 1 106 ? -3.401 12.445 18.155 1.00 46.16 106 LEU A C 1
ATOM 823 O O . LEU A 1 106 ? -4.151 12.349 19.114 1.00 46.16 106 LEU A O 1
ATOM 827 N N . ARG A 1 107 ? -2.451 13.389 18.115 1.00 41.69 107 ARG A N 1
ATOM 828 C CA . ARG A 1 107 ? -2.152 14.293 19.244 1.00 41.69 107 ARG A CA 1
ATOM 829 C C . ARG A 1 107 ? -3.351 15.169 19.633 1.00 41.69 107 ARG A C 1
ATOM 831 O O . ARG A 1 107 ? -3.622 15.341 20.810 1.00 41.69 107 ARG A O 1
ATOM 838 N N . ASN A 1 108 ? -4.136 15.635 18.660 1.00 45.25 108 ASN A N 1
ATOM 839 C CA . ASN A 1 108 ? -5.345 16.423 18.937 1.00 45.25 108 ASN A CA 1
ATOM 840 C C . ASN A 1 108 ? -6.563 15.570 19.346 1.00 45.25 108 ASN A C 1
ATOM 842 O O . ASN A 1 108 ? -7.524 16.117 19.874 1.00 45.25 108 ASN A O 1
ATOM 846 N N . GLN A 1 109 ? -6.543 14.252 19.108 1.00 49.00 109 GLN A N 1
ATOM 847 C CA . GLN A 1 109 ? -7.640 13.341 19.469 1.00 49.00 109 GLN A CA 1
ATOM 848 C C . GLN A 1 109 ? -7.368 12.568 20.767 1.00 49.00 109 GLN A C 1
ATOM 850 O O . GLN A 1 109 ? -8.276 12.386 21.569 1.00 49.00 109 GLN A O 1
ATOM 855 N N . VAL A 1 110 ? -6.123 12.158 21.002 1.00 45.06 110 VAL A N 1
ATOM 856 C CA . VAL A 1 110 ? -5.692 11.270 22.093 1.00 45.06 110 VAL A CA 1
ATOM 857 C C . VAL A 1 110 ? -5.147 12.050 23.300 1.00 45.06 110 VAL A C 1
ATOM 859 O O . VAL A 1 110 ? -5.317 11.595 24.429 1.00 45.06 110 VAL A O 1
ATOM 862 N N . CYS A 1 111 ? -4.572 13.251 23.121 1.00 39.88 111 CYS A N 1
ATOM 863 C CA . CYS A 1 111 ? -3.988 14.026 24.232 1.00 39.88 111 CYS A CA 1
ATOM 864 C C . CYS A 1 111 ? -4.987 14.872 25.048 1.00 39.88 111 CYS A C 1
ATOM 866 O O . CYS A 1 111 ? -4.551 15.606 25.925 1.00 39.88 111 CYS A O 1
ATOM 868 N N . LEU A 1 112 ? -6.306 14.762 24.829 1.00 39.56 112 LEU A N 1
ATOM 869 C CA . LEU A 1 112 ? -7.298 15.292 25.788 1.00 39.56 112 LEU A CA 1
ATOM 870 C C . LEU A 1 112 ? -7.542 14.354 26.984 1.00 39.56 112 LEU A C 1
ATOM 872 O O . LEU A 1 112 ? -8.303 14.691 27.885 1.00 39.56 112 LEU A O 1
ATOM 876 N N . SER A 1 113 ? -6.881 13.198 27.027 1.00 38.00 113 SER A N 1
ATOM 877 C CA . SER A 1 113 ? -6.776 12.394 28.242 1.00 38.00 113 SER A CA 1
ATOM 878 C C . SER A 1 113 ? -5.305 12.092 28.493 1.00 38.00 113 SER A C 1
ATOM 880 O O . SER A 1 113 ? -4.735 11.215 27.841 1.00 38.00 113 SER A O 1
ATOM 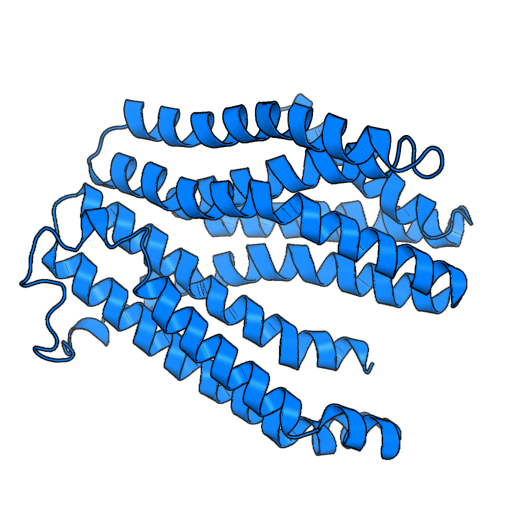882 N N . GLU A 1 114 ? -4.691 12.799 29.439 1.00 38.03 114 GLU A N 1
ATOM 883 C CA . GLU A 1 114 ? -3.353 12.477 29.958 1.00 38.03 114 GLU A CA 1
ATOM 884 C C . GLU A 1 114 ? -3.258 11.011 30.443 1.00 38.03 114 GLU A C 1
ATOM 886 O O . GLU A 1 114 ? -2.176 10.434 30.445 1.00 38.03 114 GLU A O 1
ATOM 891 N N . GLU A 1 115 ? -4.390 10.349 30.725 1.00 40.69 115 GLU A N 1
ATOM 892 C CA . GLU A 1 115 ? -4.464 8.913 31.038 1.00 40.69 115 GLU A CA 1
ATOM 893 C C . GLU A 1 115 ? -4.217 7.964 29.848 1.00 40.69 115 GLU A C 1
ATOM 895 O O . GLU A 1 115 ? -3.761 6.842 30.063 1.00 40.69 115 GLU A O 1
ATOM 900 N N . SER A 1 116 ? -4.496 8.360 28.598 1.00 43.53 116 SER A N 1
ATOM 901 C CA . SER A 1 116 ? -4.391 7.444 27.438 1.00 43.53 116 SER A CA 1
ATOM 902 C C . SER A 1 116 ? -3.016 7.453 26.767 1.00 43.53 116 SER A C 1
ATOM 904 O O . SER A 1 116 ? -2.716 6.561 25.976 1.00 43.53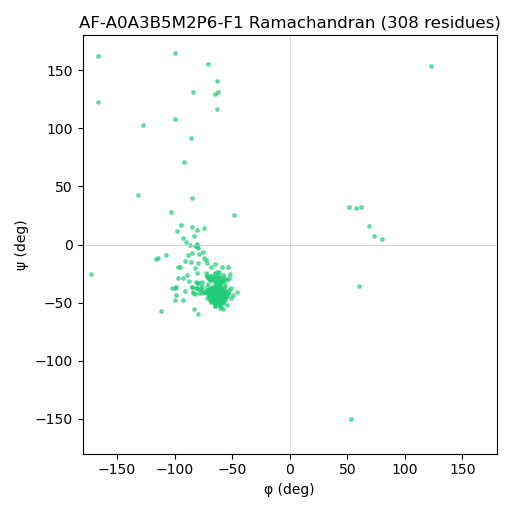 116 SER A O 1
ATOM 906 N N . CYS A 1 117 ? -2.177 8.445 27.082 1.00 40.66 117 CYS A N 1
ATOM 907 C CA . CYS A 1 117 ? -0.789 8.543 26.615 1.00 40.66 117 CYS A CA 1
ATOM 908 C C . CYS A 1 117 ? 0.214 8.024 27.664 1.00 40.66 117 CYS A C 1
ATOM 910 O O . CYS A 1 117 ? 1.419 8.250 27.553 1.00 40.66 117 CYS A O 1
ATOM 912 N N . GLY A 1 118 ? -0.287 7.354 28.704 1.00 37.41 118 GLY A N 1
ATOM 913 C CA . GLY A 1 118 ? 0.510 6.882 29.817 1.00 37.41 118 GLY A CA 1
ATOM 914 C C . GLY A 1 118 ? 1.555 5.858 29.389 1.00 37.41 118 GLY A C 1
ATOM 915 O O . GLY A 1 118 ? 1.245 4.713 29.070 1.00 37.41 118 GLY A O 1
ATOM 916 N N . LEU A 1 119 ? 2.809 6.247 29.575 1.00 42.91 119 LEU A N 1
ATOM 917 C CA . LEU A 1 119 ? 3.942 5.431 30.019 1.00 42.91 119 LEU A CA 1
ATOM 918 C C . LEU A 1 119 ? 3.644 4.568 31.283 1.00 42.91 119 LEU A C 1
ATOM 920 O O . LEU A 1 119 ? 4.554 4.222 32.027 1.00 42.91 119 LEU A O 1
ATOM 924 N N . THR A 1 120 ? 2.385 4.205 31.555 1.00 44.00 120 THR A N 1
ATOM 925 C CA . THR A 1 120 ? 1.920 3.440 32.723 1.00 44.00 120 THR A CA 1
ATOM 926 C C . THR A 1 120 ? 1.854 1.929 32.469 1.00 44.00 120 THR A C 1
ATOM 928 O O . THR A 1 120 ? 1.444 1.178 33.351 1.00 44.00 120 THR A O 1
ATOM 931 N N . GLY A 1 121 ? 2.315 1.466 31.301 1.00 58.53 121 GLY A N 1
ATOM 932 C CA . GLY A 1 121 ? 2.585 0.056 31.016 1.00 58.53 121 GLY A CA 1
ATOM 933 C C . GLY A 1 121 ? 1.818 -0.514 29.822 1.00 58.53 121 GLY A C 1
ATOM 934 O O . GLY A 1 121 ? 0.738 -0.059 29.443 1.00 58.53 121 GLY A O 1
ATOM 935 N N . TRP A 1 122 ? 2.399 -1.547 29.214 1.00 71.25 122 TRP A N 1
ATOM 936 C CA . TRP A 1 122 ? 1.748 -2.353 28.184 1.00 71.25 122 TRP A CA 1
ATOM 937 C C . TRP A 1 122 ? 0.550 -3.105 28.772 1.00 71.25 122 TRP A C 1
ATOM 939 O O . TRP A 1 122 ? 0.684 -3.803 29.777 1.00 71.25 122 TRP A O 1
ATOM 949 N N . SER A 1 123 ? -0.619 -3.012 28.135 1.00 80.19 123 SER A N 1
ATOM 950 C CA . SER A 1 123 ? -1.774 -3.822 28.529 1.00 80.19 123 SER A CA 1
ATOM 951 C C . SER A 1 123 ? -1.709 -5.201 27.874 1.00 80.19 123 SER A C 1
ATOM 953 O O . SER A 1 123 ? -1.610 -5.290 26.654 1.00 80.19 123 SER A O 1
ATOM 955 N N . LEU A 1 124 ? -1.888 -6.284 28.641 1.00 82.50 124 LEU A N 1
ATOM 956 C CA . LEU A 1 124 ? -1.998 -7.649 28.092 1.00 82.50 124 LEU A CA 1
ATOM 957 C C . LEU A 1 124 ? -3.160 -7.811 27.092 1.00 82.50 124 LEU A C 1
ATOM 959 O O . LEU A 1 124 ? -3.139 -8.707 26.251 1.00 82.50 124 LEU A O 1
ATOM 963 N N . ASN A 1 125 ? -4.142 -6.906 27.115 1.00 82.62 125 ASN A N 1
ATOM 964 C CA . ASN A 1 125 ? -5.235 -6.867 26.140 1.00 82.62 125 ASN A CA 1
ATOM 965 C C . ASN A 1 125 ? -4.750 -6.563 24.706 1.00 82.62 125 ASN A C 1
ATOM 967 O O . ASN A 1 125 ? -5.474 -6.819 23.734 1.00 82.62 125 ASN A O 1
ATOM 971 N N . CYS A 1 126 ? -3.523 -6.050 24.536 1.00 78.88 126 CYS A N 1
ATOM 972 C CA . CYS A 1 126 ? -2.920 -5.877 23.215 1.00 78.88 126 CYS A CA 1
ATOM 973 C C . CYS A 1 126 ? -2.664 -7.230 22.518 1.00 78.88 126 CYS A C 1
ATOM 975 O O . CYS A 1 126 ? -2.696 -7.295 21.289 1.00 78.88 126 CYS A O 1
ATOM 977 N N . LEU A 1 127 ? -2.524 -8.326 23.276 1.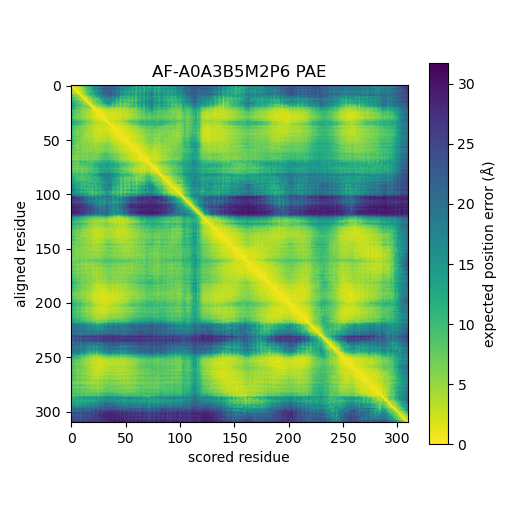00 83.81 127 LEU A N 1
ATOM 978 C CA . LEU A 1 127 ? -2.294 -9.683 22.761 1.00 83.81 127 LEU A CA 1
ATOM 979 C C . LEU A 1 127 ? -3.567 -10.376 22.240 1.00 83.81 127 LEU A C 1
ATOM 981 O O . LEU A 1 127 ? -3.488 -11.443 21.641 1.00 83.81 127 LEU A O 1
ATOM 985 N N . GLN A 1 128 ? -4.746 -9.787 22.446 1.00 84.69 128 GLN A N 1
ATOM 986 C CA . GLN A 1 128 ? -6.033 -10.373 22.050 1.00 84.69 128 GLN A CA 1
ATOM 987 C C . GLN A 1 128 ? -6.563 -9.787 20.730 1.00 84.69 128 GLN A C 1
ATOM 989 O O . GLN A 1 128 ? -6.107 -8.743 20.285 1.00 84.69 128 GLN A O 1
ATOM 994 N N . GLU A 1 129 ? -7.547 -10.435 20.093 1.00 80.50 129 GLU A N 1
ATOM 995 C CA . GLU A 1 129 ? -8.261 -9.943 18.890 1.00 80.50 129 GLU A CA 1
ATOM 996 C C . GLU A 1 129 ? -7.387 -9.625 17.651 1.00 80.50 129 GLU A C 1
ATOM 998 O O . GLU A 1 129 ? -7.724 -8.760 16.834 1.00 80.50 129 GLU A O 1
ATOM 1003 N N . TRP A 1 130 ? -6.278 -10.343 17.452 1.00 85.94 130 TRP A N 1
ATOM 1004 C CA . TRP A 1 130 ? -5.394 -10.115 16.298 1.00 85.94 130 TRP A CA 1
ATOM 1005 C C . TRP A 1 130 ? -6.078 -10.409 14.961 1.00 85.94 130 TRP A C 1
ATOM 1007 O O . TRP A 1 130 ? -5.772 -9.766 13.962 1.00 85.94 130 TRP A O 1
ATOM 1017 N N . GLY A 1 131 ? -7.055 -11.321 14.936 1.00 85.25 131 GLY A N 1
ATOM 1018 C CA . GLY A 1 131 ? -7.763 -11.700 13.711 1.00 85.25 131 GLY A CA 1
ATOM 1019 C C . GLY A 1 131 ? -8.421 -10.518 12.992 1.00 85.25 131 GLY A C 1
ATOM 1020 O O . GLY A 1 131 ? -8.310 -10.410 11.772 1.00 85.25 131 GLY A O 1
ATOM 1021 N N . LEU A 1 132 ? -9.049 -9.591 13.729 1.00 81.75 132 LEU A N 1
ATOM 1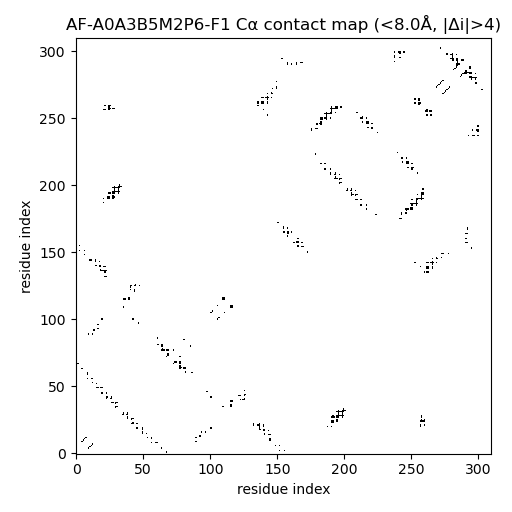022 C CA . LEU A 1 132 ? -9.654 -8.398 13.126 1.00 81.75 132 LEU A CA 1
ATOM 1023 C C . LEU A 1 132 ? -8.581 -7.464 12.558 1.00 81.75 132 LEU A C 1
ATOM 1025 O O . LEU A 1 132 ? -8.733 -6.965 11.446 1.00 81.75 132 LEU A O 1
ATOM 1029 N N . PHE A 1 133 ? -7.489 -7.267 13.299 1.00 82.19 133 PHE A N 1
ATOM 1030 C CA . PHE A 1 133 ? -6.376 -6.434 12.857 1.00 82.19 133 PHE A CA 1
ATOM 1031 C C . PHE A 1 133 ? -5.755 -6.988 11.574 1.00 82.19 133 PHE A C 1
ATOM 1033 O O . PHE A 1 133 ? -5.674 -6.278 10.580 1.00 82.19 133 PHE A O 1
ATOM 1040 N N . ILE A 1 134 ? -5.402 -8.274 11.559 1.00 83.69 134 ILE A N 1
ATOM 1041 C CA . ILE A 1 134 ? -4.787 -8.954 10.414 1.00 83.69 134 ILE A CA 1
ATOM 1042 C C . ILE A 1 134 ? -5.717 -8.948 9.190 1.00 83.69 134 ILE A C 1
ATOM 1044 O O . ILE A 1 134 ? -5.262 -8.686 8.075 1.00 83.69 134 ILE A O 1
ATOM 1048 N N . LYS A 1 135 ? -7.031 -9.133 9.390 1.00 85.94 135 LYS A N 1
ATOM 1049 C CA . LYS A 1 135 ? -8.045 -9.055 8.322 1.00 85.94 135 LYS A CA 1
ATOM 1050 C C . LYS A 1 135 ? -8.109 -7.675 7.652 1.00 85.94 135 LYS A C 1
ATOM 1052 O O . LYS A 1 135 ? -8.476 -7.590 6.480 1.00 85.94 135 LYS A O 1
ATOM 1057 N N . LEU A 1 136 ? -7.769 -6.602 8.367 1.00 83.56 136 LEU A N 1
ATOM 1058 C CA . LEU A 1 136 ? -7.680 -5.251 7.804 1.00 83.56 136 LEU A CA 1
ATOM 1059 C C . LEU A 1 136 ? -6.263 -4.934 7.292 1.00 83.56 136 LEU A C 1
ATOM 1061 O O . LEU A 1 136 ? -6.109 -4.349 6.222 1.00 83.56 136 LEU A O 1
ATOM 1065 N N . ALA A 1 137 ? -5.230 -5.353 8.019 1.00 81.19 137 ALA A N 1
ATOM 1066 C CA . ALA A 1 137 ? -3.833 -5.041 7.746 1.00 81.19 137 ALA A CA 1
ATOM 1067 C C . ALA A 1 137 ? -3.316 -5.710 6.470 1.00 81.19 137 ALA A C 1
ATOM 1069 O O . ALA A 1 137 ? -2.746 -5.019 5.627 1.00 81.19 137 ALA A O 1
ATOM 1070 N N . ILE A 1 138 ? -3.577 -7.010 6.271 1.00 83.75 138 ILE A N 1
ATOM 1071 C CA . ILE A 1 138 ? -3.087 -7.741 5.091 1.00 83.75 138 ILE A CA 1
ATOM 1072 C C . ILE A 1 138 ? -3.628 -7.132 3.787 1.00 83.75 138 ILE A C 1
ATOM 1074 O O . ILE A 1 138 ? -2.823 -6.806 2.912 1.00 83.75 138 ILE A O 1
ATOM 1078 N N . PRO A 1 139 ? -4.947 -6.906 3.612 1.00 84.62 139 PRO A N 1
ATOM 1079 C CA . PRO A 1 139 ? -5.418 -6.313 2.368 1.00 84.62 139 PRO A CA 1
ATOM 1080 C C . PRO A 1 139 ? -5.009 -4.841 2.227 1.00 84.62 139 PRO A C 1
ATOM 1082 O O . PRO A 1 139 ? -4.794 -4.401 1.104 1.00 84.62 139 PRO A O 1
ATOM 1085 N N . SER A 1 140 ? -4.844 -4.086 3.325 1.00 81.69 140 SER A N 1
ATOM 1086 C CA . SER A 1 140 ? -4.280 -2.723 3.272 1.00 81.69 140 SER A CA 1
ATOM 1087 C C . SER A 1 140 ? -2.837 -2.728 2.760 1.00 81.69 140 SER A C 1
ATOM 1089 O O . SER A 1 140 ? -2.489 -1.920 1.899 1.00 81.69 140 SER A O 1
ATOM 1091 N N . MET A 1 141 ? -2.017 -3.666 3.245 1.00 79.94 141 MET A N 1
ATOM 1092 C CA . MET A 1 141 ? -0.648 -3.877 2.781 1.00 79.94 141 MET A CA 1
ATOM 1093 C C . MET A 1 141 ? -0.641 -4.177 1.282 1.00 79.94 141 MET A C 1
ATOM 1095 O O . MET A 1 141 ? -0.038 -3.422 0.528 1.00 79.94 141 MET A O 1
ATOM 1099 N N . PHE A 1 142 ? -1.376 -5.197 0.825 1.00 80.06 142 PHE A N 1
ATOM 1100 C CA . PHE A 1 142 ? -1.435 -5.542 -0.601 1.00 80.06 142 PHE A CA 1
ATOM 1101 C C . PHE A 1 142 ? -1.970 -4.404 -1.463 1.00 80.06 142 PHE A C 1
ATOM 1103 O O . PHE A 1 142 ? -1.381 -4.102 -2.495 1.00 80.06 142 PHE A O 1
ATOM 1110 N N . MET A 1 143 ? -3.045 -3.739 -1.036 1.00 80.56 143 MET A N 1
ATOM 1111 C CA . MET A 1 143 ? -3.617 -2.606 -1.762 1.00 80.56 143 MET A CA 1
ATOM 1112 C C . MET A 1 143 ? -2.560 -1.544 -2.067 1.00 80.56 143 MET A C 1
ATOM 1114 O O . MET A 1 143 ? -2.567 -0.981 -3.161 1.00 80.56 143 MET A O 1
ATOM 1118 N N . ILE A 1 144 ? -1.649 -1.295 -1.124 1.00 76.06 144 ILE A N 1
ATOM 1119 C CA . ILE A 1 144 ? -0.574 -0.334 -1.310 1.00 76.06 144 ILE A CA 1
ATOM 1120 C C . ILE A 1 144 ? 0.588 -0.971 -2.069 1.00 76.06 144 ILE A C 1
ATOM 1122 O O . ILE A 1 144 ? 0.918 -0.455 -3.129 1.00 76.06 144 ILE A O 1
ATOM 1126 N N . CYS A 1 145 ? 1.163 -2.088 -1.618 1.00 77.88 145 CYS A N 1
ATOM 1127 C CA . CYS A 1 145 ? 2.312 -2.735 -2.268 1.00 77.88 145 CYS A CA 1
ATOM 1128 C C . CYS A 1 145 ? 2.094 -2.953 -3.765 1.00 77.88 145 CYS A C 1
ATOM 1130 O O . CYS A 1 145 ? 2.930 -2.563 -4.567 1.00 77.88 145 CYS A O 1
ATOM 1132 N N . LEU A 1 146 ? 0.927 -3.468 -4.155 1.00 78.31 146 LEU A N 1
ATOM 1133 C CA . LEU A 1 146 ? 0.581 -3.698 -5.559 1.00 78.31 146 LEU A CA 1
ATOM 1134 C C . LEU A 1 146 ? 0.579 -2.408 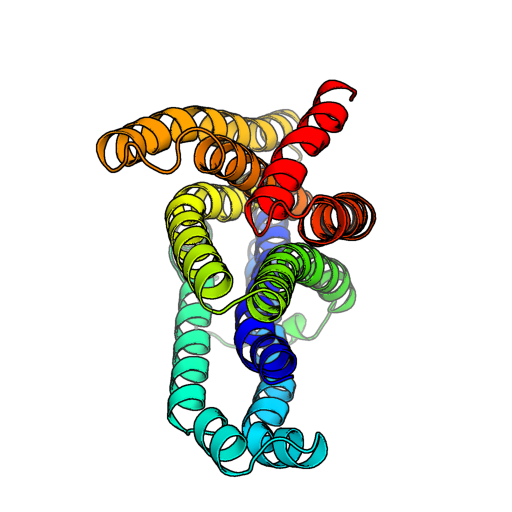-6.392 1.00 78.31 146 LEU A C 1
ATOM 1136 O O . LEU A 1 146 ? 0.888 -2.431 -7.578 1.00 78.31 146 LEU A O 1
ATOM 1140 N N . SER A 1 147 ? 0.242 -1.263 -5.791 1.00 74.38 147 SER A N 1
ATOM 1141 C CA . SER A 1 147 ? 0.299 0.023 -6.497 1.00 74.38 147 SER A CA 1
ATOM 1142 C C . SER A 1 147 ? 1.725 0.520 -6.738 1.00 74.38 147 SER A C 1
ATOM 1144 O O . SER A 1 147 ? 1.922 1.282 -7.678 1.00 74.38 147 SER A O 1
ATOM 1146 N N . TRP A 1 148 ? 2.697 0.088 -5.928 1.00 75.38 148 TRP A N 1
ATOM 1147 C CA . TRP A 1 148 ? 4.109 0.472 -6.048 1.00 75.38 148 TRP A CA 1
ATOM 1148 C C . TRP A 1 148 ? 4.886 -0.526 -6.902 1.00 75.38 148 TRP A C 1
ATOM 1150 O O . TRP A 1 148 ? 5.517 -0.131 -7.877 1.00 75.38 148 TRP A O 1
ATOM 1160 N N . TRP A 1 149 ? 4.721 -1.824 -6.642 1.00 79.06 149 TRP A N 1
ATOM 1161 C CA . TRP A 1 149 ? 5.400 -2.903 -7.364 1.00 79.06 149 TRP A CA 1
ATOM 1162 C C . TRP A 1 149 ? 5.164 -2.869 -8.871 1.00 79.06 149 TRP A C 1
ATOM 1164 O O . TRP A 1 149 ? 6.021 -3.289 -9.639 1.00 79.06 149 TRP A O 1
ATOM 1174 N N . ILE A 1 150 ? 4.018 -2.361 -9.326 1.00 77.06 150 ILE A N 1
ATOM 1175 C CA . ILE A 1 150 ? 3.764 -2.217 -10.760 1.00 77.06 150 ILE A CA 1
ATOM 1176 C C . ILE A 1 150 ? 4.711 -1.206 -11.432 1.00 77.06 150 ILE A C 1
ATOM 1178 O O . ILE A 1 150 ? 5.095 -1.421 -12.577 1.00 77.06 150 ILE A O 1
ATOM 1182 N N . PHE A 1 151 ? 5.103 -0.127 -10.742 1.00 75.69 151 PHE A N 1
ATOM 1183 C CA . PHE A 1 151 ? 6.054 0.860 -11.274 1.00 75.69 151 PHE A CA 1
ATOM 1184 C C . PHE A 1 151 ? 7.458 0.289 -11.356 1.00 75.69 151 PHE A C 1
ATOM 1186 O O . PHE A 1 151 ? 8.152 0.505 -12.347 1.00 75.69 151 PHE A O 1
ATOM 1193 N N . GLU A 1 152 ? 7.831 -0.486 -10.345 1.00 77.25 152 GLU A N 1
ATOM 1194 C CA . GLU A 1 152 ? 9.077 -1.225 -10.339 1.00 77.25 152 GLU A CA 1
ATOM 1195 C C . GLU A 1 152 ? 9.116 -2.161 -11.554 1.00 77.25 152 GLU A C 1
ATOM 1197 O O . GLU A 1 152 ? 10.081 -2.149 -12.318 1.00 77.25 152 GLU A O 1
ATOM 1202 N N . VAL A 1 153 ? 8.057 -2.953 -11.790 1.00 81.12 153 VAL A N 1
ATOM 1203 C CA . VAL A 1 153 ? 8.040 -3.890 -12.928 1.00 81.12 153 VAL A CA 1
ATOM 1204 C C . VAL A 1 153 ? 8.194 -3.124 -14.245 1.00 81.12 153 VAL A C 1
ATOM 1206 O O . VA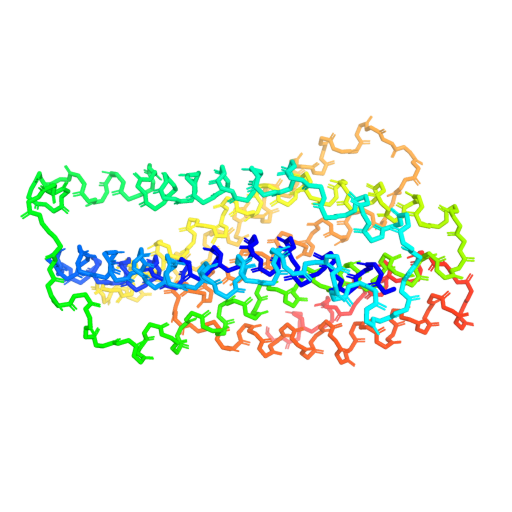L A 1 153 ? 8.941 -3.570 -15.113 1.00 81.12 153 VAL A O 1
ATOM 1209 N N . GLY A 1 154 ? 7.568 -1.951 -14.372 1.00 79.00 154 GLY A N 1
ATOM 1210 C CA . GLY A 1 154 ? 7.799 -1.030 -15.489 1.00 79.00 154 GLY A CA 1
ATOM 1211 C C . GLY A 1 154 ? 9.263 -0.599 -15.625 1.00 79.00 154 GLY A C 1
ATOM 1212 O O . GLY A 1 154 ? 9.837 -0.688 -16.705 1.00 79.00 154 GLY A O 1
ATOM 1213 N N . GLY A 1 155 ? 9.917 -0.225 -14.521 1.00 80.50 155 GLY A N 1
ATOM 1214 C CA . GLY A 1 155 ? 11.356 0.069 -14.476 1.00 80.50 155 GLY A CA 1
ATOM 1215 C C . GLY A 1 155 ? 12.227 -1.085 -14.963 1.00 80.50 155 GLY A C 1
ATOM 1216 O O . GLY A 1 155 ? 13.117 -0.888 -15.792 1.00 80.50 155 GLY A O 1
ATOM 1217 N N . PHE A 1 156 ? 11.933 -2.307 -14.520 1.00 83.50 156 PHE A N 1
ATOM 1218 C CA . PHE A 1 156 ? 12.628 -3.496 -15.004 1.00 83.50 156 PHE A CA 1
ATOM 1219 C C . PHE A 1 156 ? 12.459 -3.677 -16.515 1.00 83.50 156 PHE A C 1
ATOM 1221 O O . PHE A 1 156 ? 13.439 -3.904 -17.224 1.00 83.50 156 PHE A O 1
ATOM 1228 N N . LEU A 1 157 ? 11.230 -3.556 -17.017 1.00 82.62 157 LEU A N 1
ATOM 1229 C CA . LEU A 1 157 ? 10.940 -3.735 -18.434 1.00 82.62 157 LEU A CA 1
ATOM 1230 C C . LEU A 1 157 ? 11.547 -2.627 -19.308 1.00 82.62 157 LEU A C 1
ATOM 1232 O O . LEU A 1 157 ? 12.061 -2.926 -20.384 1.00 82.62 157 LEU A O 1
ATOM 1236 N N . ALA A 1 158 ? 11.566 -1.381 -18.834 1.00 78.38 158 ALA A N 1
ATOM 1237 C CA . ALA A 1 158 ? 12.278 -0.279 -19.476 1.00 78.38 158 ALA A CA 1
ATOM 1238 C C . ALA A 1 158 ? 13.782 -0.575 -19.612 1.00 78.38 158 ALA A C 1
ATOM 1240 O O . ALA A 1 158 ? 14.359 -0.364 -20.678 1.00 78.38 158 ALA A O 1
ATOM 1241 N N . GLY A 1 159 ? 14.397 -1.142 -18.568 1.00 81.31 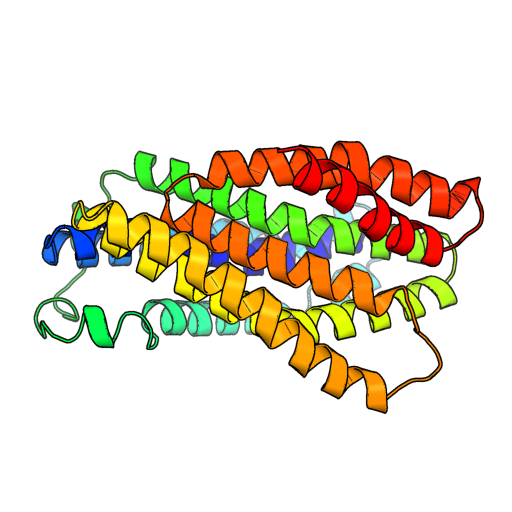159 GLY A N 1
ATOM 1242 C CA . GLY A 1 159 ? 15.798 -1.578 -18.591 1.00 81.31 159 GLY A CA 1
ATOM 1243 C C . GLY A 1 159 ? 16.093 -2.720 -19.564 1.00 81.31 159 GLY A C 1
ATOM 1244 O O . GLY A 1 159 ? 17.219 -2.824 -20.041 1.00 81.31 159 GLY A O 1
ATOM 1245 N N . VAL A 1 160 ? 15.098 -3.546 -19.907 1.00 85.38 160 VAL A N 1
ATOM 1246 C CA . VAL A 1 160 ? 15.231 -4.565 -20.966 1.00 85.38 160 VAL A CA 1
ATOM 1247 C C . VAL A 1 160 ? 15.269 -3.927 -22.361 1.00 85.38 160 VAL A C 1
ATOM 1249 O O . VAL A 1 160 ? 15.866 -4.504 -23.266 1.00 85.38 160 VAL A O 1
ATOM 1252 N N . ILE A 1 161 ? 14.660 -2.750 -22.549 1.00 80.38 161 ILE A N 1
ATOM 1253 C CA . ILE A 1 161 ? 14.634 -2.057 -23.845 1.00 80.38 161 ILE A CA 1
ATOM 1254 C C . ILE A 1 161 ? 15.949 -1.321 -24.093 1.00 80.38 161 ILE A C 1
ATOM 1256 O O . ILE A 1 161 ? 16.610 -1.570 -25.099 1.00 80.38 161 ILE A O 1
ATOM 1260 N N . SER A 1 162 ? 16.314 -0.384 -23.215 1.00 82.94 162 SER A N 1
ATOM 1261 C CA . SER A 1 162 ? 17.592 0.330 -23.299 1.00 82.94 162 SER A CA 1
ATOM 1262 C C . SER A 1 162 ? 17.910 1.096 -22.013 1.00 82.94 162 SER A C 1
ATOM 1264 O O . SER A 1 162 ? 17.023 1.424 -21.223 1.00 82.94 162 SER A O 1
ATOM 1266 N N . GLU A 1 163 ? 19.181 1.460 -21.836 1.00 83.62 163 GLU A N 1
ATOM 1267 C CA . GLU A 1 163 ? 19.625 2.327 -20.736 1.00 83.62 163 GLU A CA 1
ATOM 1268 C C . GLU A 1 163 ? 18.992 3.728 -20.798 1.00 83.62 163 GLU A C 1
ATOM 1270 O O . GLU A 1 163 ? 18.701 4.327 -19.762 1.00 83.62 163 GLU A O 1
ATOM 1275 N N . VAL A 1 164 ? 18.730 4.239 -22.008 1.00 80.31 164 VAL A N 1
ATOM 1276 C CA . VAL A 1 164 ? 18.099 5.552 -22.223 1.00 80.31 164 VAL A CA 1
ATOM 1277 C C . VAL A 1 164 ? 16.652 5.538 -21.740 1.00 80.31 164 VAL A C 1
ATOM 1279 O O . VAL A 1 164 ? 16.228 6.450 -21.027 1.00 80.31 164 VAL A O 1
ATOM 1282 N N . GLU A 1 165 ? 15.912 4.481 -22.077 1.00 74.81 165 GLU A N 1
ATOM 1283 C CA . GLU A 1 165 ? 14.551 4.284 -21.587 1.00 74.81 165 GLU A CA 1
ATOM 1284 C C . GLU A 1 165 ? 14.573 4.155 -20.053 1.00 74.81 165 GLU A C 1
ATOM 1286 O O . GLU A 1 165 ? 13.909 4.923 -19.357 1.00 74.81 165 GLU A O 1
ATOM 1291 N N . LEU A 1 166 ? 15.418 3.294 -19.480 1.00 79.31 166 LEU A N 1
ATOM 1292 C CA . LEU A 1 166 ? 15.536 3.170 -18.020 1.00 79.31 166 LEU A CA 1
ATOM 1293 C C . LEU A 1 166 ? 15.807 4.513 -17.311 1.00 79.31 166 LEU A C 1
ATOM 1295 O O . LEU A 1 166 ? 15.206 4.808 -16.269 1.00 79.31 166 LEU A O 1
ATOM 1299 N N . GLY A 1 167 ? 16.677 5.349 -17.886 1.00 72.00 167 GLY A N 1
ATOM 1300 C CA . GLY A 1 167 ? 16.935 6.704 -17.399 1.00 72.00 167 GLY A CA 1
ATOM 1301 C C . GLY A 1 167 ? 15.692 7.600 -17.449 1.00 72.00 167 GLY A C 1
ATOM 1302 O O . GLY A 1 167 ? 15.375 8.277 -16.466 1.00 72.00 167 GLY A O 1
ATOM 1303 N N . ALA A 1 168 ? 14.939 7.559 -18.551 1.00 72.56 168 ALA A N 1
ATOM 1304 C CA . ALA A 1 168 ? 13.690 8.304 -18.703 1.00 72.56 168 ALA A CA 1
ATOM 1305 C C . ALA A 1 168 ? 12.612 7.856 -17.697 1.00 72.56 168 ALA A C 1
ATOM 1307 O O . ALA A 1 168 ? 11.980 8.707 -17.062 1.00 72.56 168 ALA A O 1
ATOM 1308 N N . GLN A 1 169 ? 12.446 6.545 -17.490 1.00 74.50 169 GLN A N 1
ATOM 1309 C CA . GLN A 1 169 ? 11.512 5.988 -16.503 1.00 74.50 169 GLN A CA 1
ATOM 1310 C C . GLN A 1 169 ? 11.872 6.434 -15.084 1.00 74.50 169 GLN A C 1
ATOM 1312 O O . GLN A 1 169 ? 10.992 6.808 -14.312 1.00 74.50 169 GLN A O 1
ATOM 1317 N N . SER A 1 170 ? 13.163 6.443 -14.746 1.00 78.31 170 SER A N 1
ATOM 1318 C CA . SER A 1 170 ? 13.638 6.857 -13.421 1.00 78.31 170 SER A CA 1
ATOM 1319 C C . SER A 1 170 ? 13.307 8.326 -13.140 1.00 78.31 170 SER A C 1
ATOM 1321 O O . SER A 1 170 ? 12.789 8.651 -12.072 1.00 78.31 170 SER A O 1
ATOM 1323 N N . ILE A 1 171 ? 13.529 9.218 -14.113 1.00 72.56 171 ILE A N 1
ATOM 1324 C CA . ILE A 1 171 ? 13.170 10.642 -13.992 1.00 72.56 171 ILE A CA 1
ATOM 1325 C C . ILE A 1 171 ? 11.650 10.808 -13.867 1.00 72.56 171 ILE A C 1
ATOM 1327 O O . ILE A 1 171 ? 11.178 11.544 -12.997 1.00 72.56 171 ILE A O 1
ATOM 1331 N N . ALA A 1 172 ? 10.874 10.106 -14.698 1.00 71.75 172 ALA A N 1
ATOM 1332 C CA . ALA A 1 172 ? 9.415 10.148 -14.645 1.00 71.75 172 ALA A CA 1
ATOM 1333 C C . ALA A 1 172 ? 8.877 9.659 -13.289 1.00 71.75 172 ALA A C 1
ATOM 1335 O O . ALA A 1 172 ? 7.988 10.289 -12.712 1.00 71.75 172 ALA A O 1
ATOM 1336 N N . TYR A 1 173 ? 9.451 8.583 -12.748 1.00 74.19 173 TYR A N 1
ATOM 1337 C CA . TYR A 1 173 ? 9.093 8.038 -11.442 1.00 74.19 173 TYR A CA 1
ATOM 1338 C C . TYR A 1 173 ? 9.367 9.032 -10.307 1.00 74.19 173 TYR A C 1
ATOM 1340 O O . TYR A 1 173 ? 8.480 9.276 -9.487 1.00 74.19 173 TYR A O 1
ATOM 1348 N N . GLN A 1 174 ? 10.534 9.684 -10.298 1.00 71.19 174 GLN A N 1
ATOM 1349 C CA . GLN A 1 174 ? 10.863 10.700 -9.288 1.00 71.19 174 GLN A CA 1
ATOM 1350 C C . GLN A 1 174 ? 9.894 11.892 -9.328 1.00 71.19 174 GLN A C 1
ATOM 1352 O O . GLN A 1 174 ? 9.403 12.330 -8.286 1.00 71.19 174 GLN A O 1
ATOM 1357 N N . LEU A 1 175 ? 9.541 12.376 -10.524 1.00 69.62 175 LEU A N 1
ATOM 1358 C CA . LEU A 1 175 ? 8.535 13.434 -10.682 1.00 69.62 175 LEU A CA 1
ATOM 1359 C C . LEU A 1 175 ? 7.153 12.991 -10.176 1.00 69.62 175 LEU A C 1
ATOM 1361 O O . LEU A 1 175 ? 6.462 13.762 -9.504 1.00 69.62 175 LEU A O 1
ATOM 1365 N N . CYS A 1 176 ? 6.767 11.738 -10.437 1.00 71.88 176 CYS A N 1
ATOM 1366 C CA . CYS A 1 176 ? 5.520 11.171 -9.924 1.00 71.88 176 CYS A CA 1
ATOM 1367 C C . CYS A 1 176 ? 5.506 11.107 -8.391 1.00 71.88 176 CYS A C 1
ATOM 1369 O O . CYS A 1 176 ? 4.489 11.452 -7.789 1.00 71.88 176 CYS A O 1
ATOM 1371 N N . ILE A 1 177 ? 6.613 10.714 -7.749 1.00 73.31 177 ILE A N 1
ATOM 1372 C CA . ILE A 1 177 ? 6.726 10.670 -6.282 1.00 73.31 177 ILE A CA 1
ATOM 1373 C C . ILE A 1 177 ? 6.537 12.062 -5.680 1.00 73.31 177 ILE A C 1
ATOM 1375 O O . ILE A 1 177 ? 5.742 12.217 -4.750 1.00 73.31 177 ILE A O 1
ATOM 1379 N N . VAL A 1 178 ? 7.225 13.075 -6.217 1.00 70.56 178 VAL A N 1
ATOM 1380 C CA . VAL A 1 178 ? 7.113 14.462 -5.732 1.00 70.56 178 VAL A CA 1
ATOM 1381 C C . VAL A 1 178 ? 5.666 14.935 -5.812 1.00 70.56 178 VAL A C 1
ATOM 1383 O O . VAL A 1 178 ? 5.116 15.446 -4.834 1.00 70.56 178 VAL A O 1
ATOM 1386 N N . ALA A 1 179 ? 5.007 14.690 -6.941 1.00 70.19 179 ALA A N 1
ATOM 1387 C CA . ALA A 1 179 ? 3.608 15.043 -7.092 1.00 70.19 179 ALA A CA 1
ATOM 1388 C C . ALA A 1 179 ? 2.666 14.227 -6.195 1.00 70.19 179 ALA A C 1
ATOM 1390 O O . ALA A 1 179 ? 1.629 14.738 -5.771 1.00 70.19 179 ALA A O 1
ATOM 1391 N N . TYR A 1 180 ? 3.025 12.982 -5.870 1.00 72.31 180 TYR A N 1
ATOM 1392 C CA . TYR A 1 180 ? 2.248 12.107 -4.996 1.00 72.31 180 TYR A CA 1
ATOM 1393 C C . TYR A 1 180 ? 2.300 12.515 -3.510 1.00 72.31 180 TYR A C 1
ATOM 1395 O O . TYR A 1 180 ? 1.451 12.083 -2.728 1.00 72.31 180 TYR A O 1
ATOM 1403 N N . MET A 1 181 ? 3.202 13.409 -3.096 1.00 75.56 181 MET A N 1
ATOM 1404 C CA . MET A 1 181 ? 3.265 13.870 -1.699 1.00 75.56 181 MET A CA 1
ATOM 1405 C C . MET A 1 181 ? 2.001 14.618 -1.252 1.00 75.56 181 MET A C 1
ATOM 1407 O O . MET A 1 181 ? 1.520 14.426 -0.134 1.00 75.56 181 MET A O 1
ATOM 1411 N N . CYS A 1 182 ? 1.409 15.424 -2.135 1.00 75.50 182 CYS A N 1
ATOM 1412 C CA . CYS A 1 182 ? 0.152 16.115 -1.850 1.00 75.50 182 CYS A CA 1
ATOM 1413 C C . CYS A 1 182 ? -1.042 15.145 -1.650 1.00 75.50 182 CYS A C 1
ATOM 1415 O O . CYS A 1 182 ? -1.686 15.205 -0.596 1.00 75.50 182 CYS A O 1
ATOM 1417 N N . PRO A 1 183 ? -1.344 14.204 -2.572 1.00 75.38 183 PRO A N 1
ATOM 1418 C CA . PRO A 1 183 ? -2.434 13.250 -2.395 1.00 75.38 183 PRO A CA 1
ATOM 1419 C C . PRO A 1 183 ? -2.158 12.238 -1.289 1.00 75.38 183 PRO A C 1
ATOM 1421 O O . PRO A 1 183 ? -3.110 11.777 -0.657 1.00 75.38 183 PRO A O 1
ATOM 1424 N N . LEU A 1 184 ? -0.892 11.930 -0.991 1.00 76.81 184 LEU A N 1
ATOM 1425 C CA . LEU A 1 184 ? -0.537 11.133 0.179 1.00 76.81 184 LEU A CA 1
ATOM 1426 C C . LEU A 1 184 ? -1.050 11.787 1.471 1.00 76.81 184 LEU A C 1
ATOM 1428 O O . LEU A 1 184 ? -1.650 11.095 2.293 1.00 76.81 184 LEU A O 1
ATOM 1432 N N . GLY A 1 185 ? -0.924 13.111 1.614 1.00 78.88 185 GLY A N 1
ATOM 1433 C CA . GLY A 1 185 ? -1.479 13.848 2.755 1.00 78.88 185 GLY A CA 1
ATOM 1434 C C . GLY A 1 185 ? -2.990 13.640 2.922 1.00 78.88 185 GLY A C 1
ATOM 1435 O O . GLY A 1 185 ? -3.463 13.281 4.004 1.00 78.88 185 GLY A O 1
ATOM 1436 N N . PHE A 1 186 ? -3.760 13.764 1.836 1.00 82.38 186 PHE A N 1
ATOM 1437 C CA . PHE A 1 186 ? -5.200 13.471 1.854 1.00 82.38 186 PHE A CA 1
ATOM 1438 C C . PHE A 1 186 ? -5.498 11.988 2.127 1.00 82.38 186 PHE A C 1
ATOM 1440 O O . PHE A 1 186 ? -6.454 11.679 2.838 1.00 82.38 186 PHE A O 1
ATOM 1447 N N . SER A 1 187 ? -4.678 11.073 1.604 1.00 81.12 187 SER A N 1
ATOM 1448 C CA . SER A 1 187 ? -4.795 9.622 1.807 1.00 81.12 187 SER A CA 1
ATOM 1449 C C . SER A 1 187 ? -4.581 9.199 3.265 1.00 81.12 187 SER A C 1
ATOM 1451 O O . SER A 1 187 ? -5.139 8.188 3.698 1.00 81.12 187 SER A O 1
ATOM 1453 N N . VAL A 1 188 ? -3.797 9.964 4.029 1.00 78.69 188 VAL A N 1
ATOM 1454 C CA . VAL A 1 188 ? -3.583 9.762 5.473 1.00 78.69 188 VAL A CA 1
ATOM 1455 C C . VAL A 1 188 ? -4.690 10.429 6.300 1.00 78.69 188 VAL A C 1
ATOM 1457 O O . VAL A 1 188 ? -5.151 9.854 7.284 1.00 78.69 188 VAL A O 1
ATOM 1460 N N . ALA A 1 189 ? -5.188 11.597 5.881 1.00 82.62 189 ALA A N 1
ATOM 1461 C CA . ALA A 1 189 ? -6.247 12.319 6.596 1.00 82.62 189 ALA A CA 1
ATOM 1462 C C . ALA A 1 189 ? -7.657 11.720 6.404 1.00 82.62 189 ALA A C 1
ATOM 1464 O O . ALA A 1 189 ? -8.481 11.737 7.324 1.00 82.62 189 ALA A O 1
ATOM 1465 N N . ALA A 1 190 ? -7.961 11.196 5.212 1.00 86.50 190 ALA A N 1
ATOM 1466 C CA . ALA A 1 190 ? -9.276 10.646 4.884 1.00 86.50 190 ALA A CA 1
ATOM 1467 C C . ALA A 1 190 ? -9.693 9.465 5.789 1.00 86.50 190 ALA A C 1
ATOM 1469 O O . ALA A 1 190 ? -10.815 9.517 6.303 1.00 86.50 190 ALA A O 1
ATOM 1470 N N . PRO A 1 191 ? -8.835 8.454 6.060 1.00 85.19 191 PRO A N 1
ATOM 1471 C CA . PRO A 1 191 ? -9.178 7.350 6.948 1.00 85.19 191 PRO A CA 1
ATOM 1472 C C . PRO A 1 191 ? -9.650 7.799 8.329 1.00 85.19 191 PRO A C 1
ATOM 1474 O O . PRO A 1 191 ? -10.646 7.286 8.830 1.00 85.19 191 PRO A O 1
ATOM 1477 N N . VAL A 1 192 ? -8.977 8.797 8.911 1.00 85.06 192 VAL A N 1
ATOM 1478 C CA . VAL A 1 192 ? -9.299 9.332 10.239 1.00 85.06 192 VAL A CA 1
ATOM 1479 C C . VAL A 1 192 ? -10.689 9.964 10.235 1.00 85.06 192 VAL A C 1
ATOM 1481 O O . VAL A 1 192 ? -11.541 9.619 11.050 1.00 85.06 192 VAL A O 1
ATOM 1484 N N . ARG A 1 193 ? -10.971 10.858 9.280 1.00 89.19 193 ARG A N 1
ATOM 1485 C CA . ARG A 1 193 ? -12.270 11.550 9.203 1.00 89.19 193 ARG A CA 1
ATOM 1486 C C . ARG A 1 193 ? -13.437 10.609 8.911 1.00 89.19 193 ARG A C 1
ATOM 1488 O O . ARG A 1 193 ? -14.511 10.779 9.488 1.00 89.19 193 ARG A O 1
ATOM 1495 N N . VAL A 1 194 ? -13.237 9.654 8.004 1.00 90.75 194 VAL A N 1
ATOM 1496 C CA . VAL A 1 194 ? -14.253 8.656 7.645 1.00 90.75 194 VAL A CA 1
ATOM 1497 C C . VAL A 1 194 ? -14.483 7.702 8.815 1.00 90.75 194 VAL A C 1
ATOM 1499 O O . VAL A 1 194 ? -15.632 7.513 9.210 1.00 90.75 194 VAL A O 1
ATOM 1502 N N . GLY A 1 195 ? -13.409 7.182 9.416 1.00 89.31 195 GLY A N 1
ATOM 1503 C CA . GLY A 1 195 ? -13.466 6.292 10.574 1.00 89.31 195 GLY A CA 1
ATOM 1504 C C . GLY A 1 195 ? -14.196 6.932 11.751 1.00 89.31 195 GLY A C 1
ATOM 1505 O O . GLY A 1 195 ? -15.163 6.359 12.239 1.00 89.31 195 GLY A O 1
ATOM 1506 N N . ASN A 1 196 ? -13.826 8.157 12.139 1.00 88.75 196 ASN A N 1
ATOM 1507 C CA . ASN A 1 196 ? -14.474 8.873 13.245 1.00 88.75 196 ASN A CA 1
ATOM 1508 C C . ASN A 1 196 ? -15.982 9.067 13.021 1.00 88.75 196 ASN A C 1
ATOM 1510 O O . ASN A 1 196 ? -16.779 8.815 13.919 1.00 88.75 196 ASN A O 1
ATOM 1514 N N . ALA A 1 197 ? -16.387 9.490 11.820 1.00 90.81 197 ALA A N 1
ATOM 1515 C CA . ALA A 1 197 ? -17.798 9.711 11.511 1.00 90.81 197 ALA A CA 1
ATOM 1516 C C . ALA A 1 197 ? -18.608 8.402 11.492 1.00 90.81 197 ALA A C 1
ATOM 1518 O O . ALA A 1 197 ? -19.732 8.366 11.990 1.00 90.81 197 ALA A O 1
ATOM 1519 N N . LEU A 1 198 ? -18.025 7.320 10.963 1.00 92.56 198 LEU A N 1
ATOM 1520 C CA . LEU A 1 198 ? -18.632 5.987 11.008 1.00 92.56 198 LEU A CA 1
ATOM 1521 C C . LEU A 1 198 ? -18.740 5.462 12.444 1.00 92.56 198 LEU A C 1
ATOM 1523 O O . LEU A 1 198 ? -19.776 4.916 12.811 1.00 92.56 198 LEU A O 1
ATOM 1527 N N . GLY A 1 199 ? -17.703 5.668 13.257 1.00 91.00 199 GLY A N 1
ATOM 1528 C CA . GLY A 1 199 ? -17.673 5.303 14.672 1.00 91.00 199 GLY A CA 1
ATOM 1529 C C . GLY A 1 199 ? -18.735 6.012 15.507 1.00 91.00 199 GLY A C 1
ATOM 1530 O O . GLY A 1 199 ? -19.345 5.397 16.375 1.00 91.00 199 GLY A O 1
ATOM 1531 N N . ALA A 1 200 ? -18.998 7.283 15.198 1.00 91.12 200 ALA A N 1
ATOM 1532 C CA . ALA A 1 200 ? -20.043 8.084 15.836 1.00 91.12 200 ALA A CA 1
ATOM 1533 C C . ALA A 1 200 ? -21.469 7.733 15.363 1.00 91.12 200 ALA A C 1
ATOM 1535 O O . ALA A 1 200 ? -22.440 8.284 15.876 1.00 91.12 200 ALA A O 1
ATOM 1536 N N . GLY A 1 201 ? -21.617 6.861 14.358 1.00 92.94 201 GLY A N 1
ATOM 1537 C CA . GLY A 1 201 ? -22.911 6.538 13.751 1.00 92.94 201 GLY A CA 1
ATOM 1538 C C . GLY A 1 201 ? -23.493 7.646 12.860 1.00 92.94 201 GLY A C 1
ATOM 1539 O O . GLY A 1 201 ? -24.621 7.516 12.383 1.00 92.94 201 GLY A O 1
ATOM 1540 N N . ASP A 1 202 ? -22.744 8.721 12.583 1.00 93.62 202 ASP A N 1
ATOM 1541 C CA . ASP A 1 202 ? -23.201 9.821 11.730 1.00 93.62 202 ASP A CA 1
ATOM 1542 C C . ASP A 1 202 ? -22.939 9.518 10.249 1.00 93.62 202 ASP A C 1
ATOM 1544 O O . ASP A 1 202 ? -21.899 9.834 9.660 1.00 93.62 202 ASP A O 1
ATOM 1548 N N . ILE A 1 203 ? -23.944 8.922 9.610 1.00 93.06 203 ILE A N 1
ATOM 1549 C CA . ILE A 1 203 ? -23.897 8.545 8.195 1.00 93.06 203 ILE A CA 1
ATOM 1550 C C . ILE A 1 203 ? -23.799 9.770 7.269 1.00 93.06 203 ILE A C 1
ATOM 1552 O O . ILE A 1 203 ? -23.194 9.677 6.193 1.00 93.06 203 ILE A O 1
ATOM 1556 N N . LYS A 1 204 ? -24.376 10.920 7.651 1.00 94.38 204 LYS A N 1
ATOM 1557 C CA . LYS A 1 204 ? -24.314 12.144 6.833 1.00 94.38 204 LYS A CA 1
ATOM 1558 C C . LYS A 1 204 ? -22.885 12.672 6.821 1.00 94.38 204 LYS A C 1
ATOM 1560 O O . LYS A 1 204 ? -22.330 12.903 5.741 1.00 94.38 204 LYS A O 1
ATOM 1565 N N . GLN A 1 205 ? -22.271 12.765 7.997 1.00 91.69 205 GLN A N 1
ATOM 1566 C CA . GLN A 1 205 ? -20.883 13.184 8.133 1.00 91.69 205 GLN A CA 1
ATOM 1567 C C . GLN A 1 205 ? -19.918 12.173 7.508 1.00 91.69 205 GLN A C 1
ATOM 1569 O O . GLN A 1 205 ? -18.957 12.583 6.862 1.00 91.69 205 GLN A O 1
ATOM 1574 N N . ALA A 1 206 ? -20.181 10.867 7.606 1.00 90.25 206 ALA A N 1
ATOM 1575 C CA . ALA A 1 206 ? -19.349 9.848 6.968 1.00 90.25 206 ALA A CA 1
ATOM 1576 C C . ALA A 1 206 ? -19.333 10.004 5.440 1.00 90.25 206 ALA A C 1
ATOM 1578 O O . ALA A 1 206 ? -18.263 10.045 4.830 1.00 90.25 206 ALA A O 1
ATOM 1579 N N . LYS A 1 207 ? -20.505 10.190 4.814 1.00 91.44 207 LYS A N 1
ATOM 1580 C CA . LYS A 1 207 ? -20.607 10.451 3.366 1.00 91.44 207 LYS A CA 1
ATOM 1581 C C . LYS A 1 207 ? -19.881 11.734 2.961 1.00 91.44 207 LYS A C 1
ATOM 1583 O O . LYS A 1 207 ? -19.222 11.753 1.921 1.00 91.44 207 LYS A O 1
ATOM 1588 N N . LEU A 1 208 ? -19.987 12.794 3.763 1.00 91.69 208 LEU A N 1
ATOM 1589 C CA . LEU A 1 208 ? -19.272 14.043 3.508 1.00 91.69 208 LEU A CA 1
ATOM 1590 C C . LEU A 1 208 ? -17.752 13.849 3.625 1.00 91.69 208 LEU A C 1
ATOM 1592 O O . LEU A 1 208 ? -17.016 14.258 2.729 1.00 91.69 208 LEU A O 1
ATOM 1596 N N . SER A 1 209 ? -17.289 13.160 4.668 1.00 91.50 209 SER A N 1
ATOM 1597 C CA . SER A 1 209 ? -15.877 12.827 4.892 1.00 91.50 209 SER A CA 1
ATOM 1598 C C . SER A 1 209 ? -15.277 11.954 3.787 1.00 91.50 209 SER A C 1
ATOM 1600 O O . SER A 1 209 ? -14.078 12.056 3.544 1.00 91.50 209 SER A O 1
ATOM 1602 N N . CYS A 1 210 ? -16.082 11.159 3.073 1.00 88.69 210 CYS A N 1
ATOM 1603 C CA . CYS A 1 210 ? -15.638 10.460 1.863 1.00 88.69 210 CYS A CA 1
ATOM 1604 C C . CYS A 1 210 ? -15.464 11.410 0.665 1.00 88.69 210 CYS A C 1
ATOM 1606 O O . CYS A 1 210 ? -14.509 11.276 -0.095 1.00 88.69 210 CYS A O 1
ATOM 1608 N N . LYS A 1 211 ? -16.381 12.372 0.479 1.00 87.88 211 LYS A N 1
ATOM 1609 C CA . LYS A 1 211 ? -16.407 13.262 -0.699 1.00 87.88 211 LYS A CA 1
ATOM 1610 C C . LYS A 1 211 ? -15.392 14.401 -0.625 1.00 87.88 211 LYS A C 1
ATOM 1612 O O . LYS A 1 211 ? -14.751 14.711 -1.624 1.00 87.88 211 LYS A O 1
ATOM 1617 N N . VAL A 1 212 ? -15.241 15.028 0.543 1.00 88.62 212 VAL A N 1
ATOM 1618 C CA . VAL A 1 212 ? -14.368 16.199 0.738 1.00 88.62 212 VAL A CA 1
ATOM 1619 C C . VAL A 1 212 ? -12.920 15.962 0.288 1.00 88.62 212 VAL A C 1
ATOM 1621 O O . VAL A 1 212 ? -12.442 16.769 -0.505 1.00 88.62 212 VAL A O 1
ATOM 1624 N N . PRO A 1 213 ? -12.208 14.898 0.713 1.00 85.56 213 PRO A N 1
ATOM 1625 C CA . PRO A 1 213 ? -10.818 14.709 0.306 1.00 85.56 213 PRO A CA 1
ATOM 1626 C C . PRO A 1 213 ? -10.686 14.479 -1.206 1.00 85.56 213 PRO A C 1
ATOM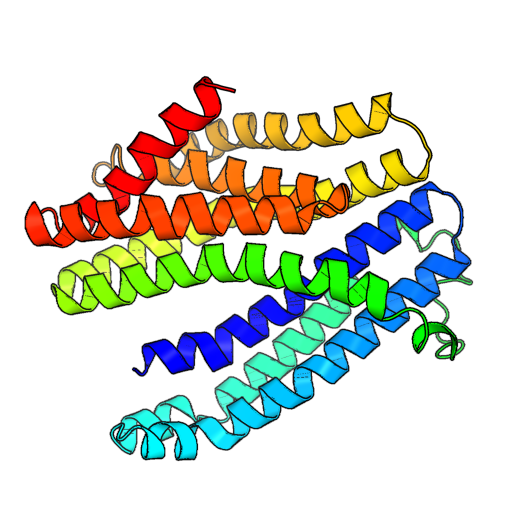 1628 O O . PRO A 1 213 ? -9.719 14.951 -1.792 1.00 85.56 213 PRO A O 1
ATOM 1631 N N . ILE A 1 214 ? -11.671 13.843 -1.853 1.00 82.69 214 ILE A N 1
ATOM 1632 C CA . ILE A 1 214 ? -11.696 13.659 -3.314 1.00 82.69 214 ILE A CA 1
ATOM 1633 C C . ILE A 1 214 ? -11.847 15.017 -4.014 1.00 82.69 214 ILE A C 1
ATOM 1635 O O . ILE A 1 214 ? -11.062 15.344 -4.896 1.00 82.69 214 ILE A O 1
ATOM 1639 N N . ILE A 1 215 ? -12.792 15.854 -3.573 1.00 83.06 215 ILE A N 1
ATOM 1640 C CA . ILE A 1 215 ? -12.995 17.201 -4.136 1.00 83.06 215 ILE A CA 1
ATOM 1641 C C . ILE A 1 215 ? -11.749 18.077 -3.924 1.00 83.06 215 ILE A C 1
ATOM 1643 O O . ILE A 1 215 ? -11.320 18.778 -4.842 1.00 83.06 215 ILE A O 1
ATOM 1647 N N . CYS A 1 216 ? -11.148 18.035 -2.732 1.00 81.62 216 CYS A N 1
ATOM 1648 C CA . CYS A 1 216 ? -9.914 18.759 -2.426 1.00 81.62 216 CYS A CA 1
ATOM 1649 C C . CYS A 1 216 ? -8.747 18.291 -3.302 1.00 81.62 216 CYS A C 1
ATOM 1651 O O . CYS A 1 216 ? -8.002 19.133 -3.803 1.00 81.62 216 CYS A O 1
ATOM 1653 N N . ALA A 1 217 ? -8.615 16.983 -3.532 1.00 75.38 217 ALA A N 1
ATOM 1654 C CA . ALA A 1 217 ? -7.612 16.413 -4.425 1.00 75.38 217 ALA A CA 1
ATOM 1655 C C . ALA A 1 217 ? -7.804 16.891 -5.874 1.00 75.38 217 ALA A C 1
ATOM 1657 O O . ALA A 1 217 ? -6.842 17.314 -6.509 1.00 75.38 217 ALA A O 1
ATOM 1658 N N . CYS A 1 218 ? -9.045 16.927 -6.371 1.00 73.38 218 CYS A N 1
ATOM 1659 C CA . CYS A 1 218 ? -9.339 17.446 -7.710 1.00 73.38 218 CYS A CA 1
ATOM 1660 C C . CYS A 1 218 ? -8.977 18.934 -7.857 1.00 73.38 218 CYS A C 1
ATOM 1662 O O . CYS A 1 218 ? -8.482 19.337 -8.903 1.00 73.38 218 CYS A O 1
ATOM 1664 N N . LYS A 1 219 ? -9.195 19.756 -6.819 1.00 72.38 219 LYS A N 1
ATOM 1665 C CA . LYS A 1 219 ? -8.863 21.195 -6.853 1.00 72.38 219 LYS A CA 1
ATOM 1666 C C . LYS A 1 219 ? -7.369 21.483 -6.691 1.00 72.38 219 LYS A C 1
ATOM 1668 O O . LYS A 1 219 ? -6.845 22.390 -7.326 1.00 72.38 219 LYS A O 1
ATOM 1673 N N . THR A 1 220 ? -6.683 20.730 -5.834 1.00 66.88 220 THR A N 1
ATOM 1674 C CA . THR A 1 220 ? -5.232 20.879 -5.617 1.00 66.88 220 THR A CA 1
ATOM 1675 C C . THR A 1 220 ? -4.425 20.404 -6.818 1.00 66.88 220 THR A C 1
ATOM 1677 O O . THR A 1 220 ? -3.381 20.986 -7.107 1.00 66.88 220 THR A O 1
ATOM 1680 N N . HIS A 1 221 ? -4.950 19.439 -7.579 1.00 63.62 221 HIS A N 1
ATOM 1681 C CA . HIS A 1 221 ? -4.387 19.040 -8.863 1.00 63.62 221 HIS A CA 1
ATOM 1682 C C . HIS A 1 221 ? -4.213 20.237 -9.818 1.00 63.62 221 HIS A C 1
ATOM 1684 O O . HIS A 1 221 ? -3.159 20.382 -10.428 1.00 63.62 221 HIS A O 1
ATOM 1690 N N . SER A 1 222 ? -5.186 21.153 -9.877 1.00 58.88 222 SER A N 1
ATOM 1691 C CA . SER A 1 222 ? -5.111 22.360 -10.714 1.00 58.88 222 SER A CA 1
ATOM 1692 C C . SER A 1 222 ? -3.967 23.309 -10.325 1.00 58.88 222 SER A C 1
ATOM 1694 O O . SER A 1 222 ? -3.440 24.002 -11.185 1.00 58.88 222 SER A O 1
ATOM 1696 N N . ILE A 1 223 ? -3.557 23.334 -9.052 1.00 58.06 223 ILE A N 1
ATOM 1697 C CA . ILE A 1 223 ? -2.459 24.183 -8.555 1.00 58.06 223 ILE A CA 1
ATOM 1698 C C . ILE A 1 223 ? -1.101 23.507 -8.794 1.00 58.06 223 ILE A C 1
ATOM 1700 O O . ILE A 1 223 ? -0.152 24.161 -9.221 1.00 58.06 223 ILE A O 1
ATOM 1704 N N . ALA A 1 224 ? -1.013 22.190 -8.572 1.00 55.56 224 ALA A N 1
ATOM 1705 C CA . ALA A 1 224 ? 0.184 21.408 -8.893 1.00 55.56 224 ALA A CA 1
ATOM 1706 C C . ALA A 1 224 ? 0.478 21.406 -10.404 1.00 55.56 224 ALA A C 1
ATOM 1708 O O . ALA A 1 224 ? 1.637 21.479 -10.802 1.00 55.56 224 ALA A O 1
ATOM 1709 N N . TYR A 1 225 ? -0.572 21.396 -11.234 1.00 54.97 225 TYR A N 1
ATOM 1710 C CA . TYR A 1 225 ? -0.481 21.562 -12.683 1.00 54.97 225 TYR A CA 1
ATOM 1711 C C . TYR A 1 225 ? 0.208 22.883 -13.059 1.00 54.97 225 TYR A C 1
ATOM 1713 O O . TYR A 1 225 ? 1.154 22.869 -13.837 1.00 54.97 225 TYR A O 1
ATOM 1721 N N . VAL A 1 226 ? -0.176 24.007 -12.440 1.00 55.97 226 VAL A N 1
ATOM 1722 C CA . VAL A 1 226 ? 0.440 25.326 -12.695 1.00 55.97 226 VAL A CA 1
ATOM 1723 C C . VAL A 1 226 ? 1.919 25.366 -12.283 1.00 55.97 226 VAL A C 1
ATOM 1725 O O . VAL A 1 226 ? 2.732 25.924 -13.009 1.00 55.97 226 VAL A O 1
ATOM 1728 N N . LEU A 1 227 ? 2.290 24.728 -11.166 1.00 52.62 227 LEU A N 1
ATOM 1729 C CA . LEU A 1 227 ? 3.681 24.669 -10.682 1.00 52.62 227 LEU A CA 1
ATOM 1730 C C . LEU A 1 227 ? 4.616 23.838 -11.579 1.00 52.62 227 LEU A C 1
ATOM 1732 O O . LEU A 1 227 ? 5.815 24.096 -11.612 1.00 52.62 227 LEU A O 1
ATOM 1736 N N . ILE A 1 228 ? 4.086 22.830 -12.279 1.00 53.91 228 ILE A N 1
ATOM 1737 C CA . ILE A 1 228 ? 4.866 21.944 -13.160 1.00 53.91 228 ILE A CA 1
ATOM 1738 C C . ILE A 1 228 ? 4.873 22.467 -14.606 1.00 53.91 228 ILE A C 1
ATOM 1740 O O . ILE A 1 228 ? 5.852 22.257 -15.324 1.00 53.91 228 ILE A O 1
ATOM 1744 N N . HIS A 1 229 ? 3.821 23.182 -15.021 1.00 54.12 229 HIS A N 1
ATOM 1745 C CA . HIS A 1 229 ? 3.686 23.739 -16.369 1.00 54.12 229 HIS A CA 1
ATOM 1746 C C . HIS A 1 229 ? 4.810 24.728 -16.724 1.00 54.12 229 HIS A C 1
ATOM 1748 O O . HIS A 1 229 ? 5.270 24.736 -17.860 1.00 54.12 229 HIS A O 1
ATOM 1754 N N . ASP A 1 230 ? 5.313 25.481 -15.742 1.00 52.84 230 ASP A N 1
ATOM 1755 C CA . ASP A 1 230 ? 6.357 26.501 -15.937 1.00 52.84 230 ASP A CA 1
ATOM 1756 C C . ASP A 1 230 ? 7.769 25.907 -16.165 1.00 52.84 230 ASP A C 1
ATOM 1758 O O . ASP A 1 230 ? 8.699 26.613 -16.547 1.00 52.84 230 ASP A O 1
ATOM 1762 N N . VAL A 1 231 ? 7.962 24.596 -15.938 1.00 51.31 231 VAL A N 1
ATOM 1763 C CA . VAL A 1 231 ? 9.298 23.966 -15.876 1.00 51.31 231 VAL A CA 1
ATOM 1764 C C . VAL A 1 231 ? 9.640 23.087 -17.095 1.00 51.31 231 VAL A C 1
ATOM 1766 O O . VAL A 1 231 ? 10.801 22.680 -17.209 1.00 51.31 231 VAL A O 1
ATOM 1769 N N . ARG A 1 232 ? 8.729 22.771 -18.041 1.00 46.47 232 ARG A N 1
ATOM 1770 C CA . ARG A 1 232 ? 9.135 22.018 -19.261 1.00 46.47 232 ARG A CA 1
ATOM 1771 C C . ARG A 1 232 ? 8.134 21.970 -20.435 1.00 46.47 232 ARG A C 1
ATOM 1773 O O . ARG A 1 232 ? 7.093 21.326 -20.347 1.00 46.47 232 ARG A O 1
ATOM 1780 N N . ASP A 1 233 ? 8.591 22.429 -21.604 1.00 46.28 233 ASP A N 1
ATOM 1781 C CA . ASP A 1 233 ? 8.029 22.192 -22.955 1.00 46.28 233 ASP A CA 1
ATOM 1782 C C . ASP A 1 233 ? 8.293 20.771 -23.530 1.00 46.28 233 ASP A C 1
ATOM 1784 O O . ASP A 1 233 ? 8.113 20.524 -24.718 1.00 46.28 233 ASP A O 1
ATOM 1788 N N . ILE A 1 234 ? 8.727 19.790 -22.722 1.00 45.12 234 ILE A N 1
ATOM 1789 C CA . ILE A 1 234 ? 9.218 18.481 -23.227 1.00 45.12 234 ILE A CA 1
ATOM 1790 C C . ILE A 1 234 ? 8.334 17.269 -22.837 1.00 45.12 234 ILE A C 1
ATOM 1792 O O . ILE A 1 234 ? 8.485 16.199 -23.419 1.00 45.12 234 ILE A O 1
ATOM 1796 N N . ILE A 1 235 ? 7.361 17.383 -21.917 1.00 47.03 235 ILE A N 1
ATOM 1797 C CA . ILE A 1 235 ? 6.569 16.217 -21.423 1.00 47.03 235 ILE A CA 1
ATOM 1798 C C . ILE A 1 235 ? 5.047 16.498 -21.438 1.00 47.03 235 ILE A C 1
ATOM 1800 O O . ILE A 1 235 ? 4.299 16.190 -20.513 1.00 47.03 235 ILE A O 1
ATOM 1804 N N . GLN A 1 236 ? 4.559 17.114 -22.511 1.00 46.31 236 GLN A N 1
ATOM 1805 C CA . GLN A 1 236 ? 3.297 17.875 -22.527 1.00 46.31 236 GLN A CA 1
ATOM 1806 C C . GLN A 1 236 ? 1.990 17.081 -22.769 1.00 46.31 236 GLN A C 1
ATOM 1808 O O . GLN A 1 236 ? 1.107 17.526 -23.490 1.00 46.31 236 GLN A O 1
ATOM 1813 N N . ARG A 1 237 ? 1.828 15.884 -22.196 1.00 43.66 237 ARG A N 1
ATOM 1814 C CA . ARG A 1 237 ? 0.508 15.183 -22.157 1.00 43.66 237 ARG A CA 1
ATOM 1815 C C . ARG A 1 237 ? 0.526 13.923 -21.308 1.00 43.66 237 ARG A C 1
ATOM 1817 O O . ARG A 1 237 ? -0.498 13.459 -20.821 1.00 43.66 237 ARG A O 1
ATOM 1824 N N . VAL A 1 238 ? 1.713 13.348 -21.184 1.00 45.38 238 VAL A N 1
ATOM 1825 C CA . VAL A 1 238 ? 1.980 12.085 -20.500 1.00 45.38 238 VAL A CA 1
ATOM 1826 C C . VAL A 1 238 ? 2.075 12.312 -18.984 1.00 45.38 238 VAL A C 1
ATOM 1828 O O . VAL A 1 238 ? 1.519 11.530 -18.217 1.00 45.38 238 VAL A O 1
ATOM 1831 N N . ALA A 1 239 ? 2.665 13.435 -18.556 1.00 48.81 239 ALA A N 1
ATOM 1832 C CA . ALA A 1 239 ? 2.711 13.846 -17.153 1.00 48.81 239 ALA A CA 1
ATOM 1833 C C . ALA A 1 239 ? 1.323 14.233 -16.608 1.00 48.81 239 ALA A C 1
ATOM 1835 O O . ALA A 1 239 ? 0.946 13.790 -15.525 1.00 48.81 239 ALA A O 1
ATOM 1836 N N . ASP A 1 240 ? 0.530 14.980 -17.381 1.00 47.22 240 ASP A N 1
ATOM 1837 C CA . ASP A 1 240 ? -0.771 15.504 -16.937 1.00 47.22 240 ASP A CA 1
ATOM 1838 C C . ASP A 1 240 ? -1.730 14.392 -16.506 1.00 47.22 240 ASP A C 1
ATOM 1840 O O . ASP A 1 240 ? -2.369 14.470 -15.457 1.00 47.22 240 ASP A O 1
ATOM 1844 N N . VAL A 1 241 ? -1.789 13.300 -17.271 1.00 46.25 241 VAL A N 1
ATOM 1845 C CA . VAL A 1 241 ? -2.730 12.216 -16.983 1.00 46.25 241 VAL A CA 1
ATOM 1846 C C . VAL A 1 241 ? -2.215 11.284 -15.874 1.00 46.25 241 VAL A C 1
ATOM 1848 O O . VAL A 1 241 ? -3.010 10.846 -15.039 1.00 46.25 241 VAL A O 1
ATOM 1851 N N . MET A 1 242 ? -0.899 11.054 -15.760 1.00 53.22 242 MET A N 1
ATOM 1852 C CA . MET A 1 242 ? -0.322 10.343 -14.604 1.00 53.22 242 MET A CA 1
ATOM 1853 C C . MET A 1 242 ? -0.598 11.075 -13.283 1.00 53.22 242 MET A C 1
ATOM 1855 O O . MET A 1 242 ? -0.876 10.433 -12.263 1.00 53.22 242 MET A O 1
ATOM 1859 N N . LEU A 1 243 ? -0.557 12.410 -13.308 1.00 53.03 243 LEU A N 1
ATOM 1860 C CA . LEU A 1 243 ? -0.776 13.267 -12.146 1.00 53.03 243 LEU A CA 1
ATOM 1861 C C . LEU A 1 243 ? -2.243 13.273 -11.694 1.00 53.03 243 LEU A C 1
ATOM 1863 O O . LEU A 1 243 ? -2.507 13.151 -10.498 1.00 53.03 243 LEU A O 1
ATOM 1867 N N . ILE A 1 244 ? -3.202 13.349 -12.624 1.00 54.72 244 ILE A N 1
ATOM 1868 C CA . ILE A 1 244 ? -4.645 13.311 -12.303 1.00 54.72 244 ILE A CA 1
ATOM 1869 C C . ILE A 1 244 ? -5.022 11.975 -11.643 1.00 54.72 244 ILE A C 1
ATOM 1871 O O . ILE A 1 244 ? -5.714 11.942 -10.620 1.00 54.72 244 ILE A O 1
ATOM 1875 N N . PHE A 1 245 ? -4.547 10.861 -12.207 1.00 55.53 245 PHE A N 1
ATOM 1876 C CA . PHE A 1 245 ? -4.927 9.520 -11.758 1.00 55.53 245 PHE A CA 1
ATOM 1877 C C . PHE A 1 245 ? -4.273 9.106 -10.444 1.00 55.53 245 PHE A C 1
ATOM 1879 O O . PHE A 1 245 ? -4.945 8.545 -9.573 1.00 55.53 245 PHE A O 1
ATOM 1886 N N . SER A 1 246 ? -2.989 9.426 -10.263 1.00 58.56 246 SER A N 1
ATOM 1887 C CA . SER A 1 246 ? -2.275 9.124 -9.016 1.00 58.56 246 SER A CA 1
ATOM 1888 C C . SER A 1 246 ? -2.901 9.856 -7.823 1.00 58.56 246 SER A C 1
ATOM 1890 O O . SER A 1 246 ? -2.992 9.290 -6.729 1.00 58.56 246 SER A O 1
ATOM 1892 N N . PHE A 1 247 ? -3.419 11.071 -8.046 1.00 64.00 247 PHE A N 1
ATOM 1893 C CA . PHE A 1 247 ? -4.140 11.841 -7.033 1.00 64.00 247 PHE A CA 1
ATOM 1894 C C . PHE A 1 247 ? -5.447 11.167 -6.604 1.00 64.00 247 PHE A C 1
ATOM 1896 O O . PHE A 1 247 ? -5.661 10.938 -5.410 1.00 64.00 247 PHE A O 1
ATOM 1903 N N . MET A 1 248 ? -6.319 10.817 -7.555 1.00 66.88 248 MET A N 1
ATOM 1904 C CA . MET A 1 248 ? -7.624 10.235 -7.220 1.00 66.88 248 MET A CA 1
ATOM 1905 C C . MET A 1 248 ? -7.505 8.828 -6.629 1.00 66.88 248 MET A C 1
ATOM 1907 O O . MET A 1 248 ? -8.183 8.522 -5.645 1.00 66.88 248 MET A O 1
ATOM 1911 N N . HIS A 1 249 ? -6.610 7.994 -7.167 1.00 72.31 249 HIS A N 1
ATOM 1912 C CA . HIS A 1 249 ? -6.395 6.633 -6.676 1.00 72.31 249 HIS A CA 1
ATOM 1913 C C . HIS A 1 249 ? -5.883 6.621 -5.226 1.00 72.31 249 HIS A C 1
ATOM 1915 O O . HIS A 1 249 ? -6.439 5.916 -4.380 1.00 72.31 249 HIS A O 1
ATOM 1921 N N . GLY A 1 250 ? -4.881 7.451 -4.904 1.00 74.06 250 GLY A N 1
ATOM 1922 C CA . GLY A 1 250 ? -4.334 7.548 -3.547 1.00 74.06 250 GLY A CA 1
ATOM 1923 C C . GLY A 1 250 ? -5.369 8.016 -2.519 1.00 74.06 250 GLY A C 1
ATOM 1924 O O . GLY A 1 250 ? -5.459 7.462 -1.419 1.00 74.06 250 GLY A O 1
ATOM 1925 N N . VAL A 1 251 ? -6.200 8.997 -2.878 1.00 81.88 251 VAL A N 1
ATOM 1926 C CA . VAL A 1 251 ? -7.234 9.540 -1.983 1.00 81.88 251 VAL A CA 1
ATOM 1927 C C . VAL A 1 251 ? -8.383 8.552 -1.785 1.00 81.88 251 VAL A C 1
ATOM 1929 O O . VAL A 1 251 ? -8.780 8.297 -0.644 1.00 81.88 251 VAL A O 1
ATOM 1932 N N . ALA A 1 252 ? -8.882 7.941 -2.863 1.00 84.69 252 ALA A N 1
ATOM 1933 C CA . ALA A 1 252 ? -9.926 6.919 -2.791 1.00 84.69 252 ALA A CA 1
ATOM 1934 C C . ALA A 1 252 ? -9.469 5.705 -1.967 1.00 84.69 252 ALA A C 1
ATOM 1936 O O . ALA A 1 252 ? -10.235 5.178 -1.156 1.00 84.69 252 ALA A O 1
ATOM 1937 N N . ALA A 1 253 ? -8.194 5.319 -2.090 1.00 83.75 253 ALA A N 1
ATOM 1938 C CA . ALA A 1 253 ? -7.591 4.298 -1.246 1.00 83.75 253 ALA A CA 1
ATOM 1939 C C . ALA A 1 253 ? -7.652 4.652 0.248 1.00 83.75 253 ALA A C 1
ATOM 1941 O O . ALA A 1 253 ? -7.993 3.799 1.069 1.00 83.75 253 ALA A O 1
ATOM 1942 N N . GLY A 1 254 ? -7.384 5.911 0.605 1.00 83.94 254 GLY A N 1
ATOM 1943 C CA . GLY A 1 254 ? -7.540 6.403 1.977 1.00 83.94 254 GLY A CA 1
ATOM 1944 C C . GLY A 1 254 ? -8.981 6.320 2.481 1.00 83.94 254 GLY A C 1
ATOM 1945 O O . GLY A 1 254 ? -9.225 5.844 3.590 1.00 83.94 254 GLY A O 1
ATOM 1946 N N . VAL A 1 255 ? -9.953 6.699 1.651 1.00 88.94 255 VAL A N 1
ATOM 1947 C CA . VAL A 1 255 ? -11.382 6.598 1.991 1.00 88.94 255 VAL A CA 1
ATOM 1948 C C . VAL A 1 255 ? -11.800 5.144 2.238 1.00 88.94 255 VAL A C 1
ATOM 1950 O O . VAL A 1 255 ? -12.467 4.855 3.233 1.00 88.94 255 VAL A O 1
ATOM 1953 N N . LEU A 1 256 ? -11.378 4.214 1.375 1.00 89.50 256 LEU A N 1
ATOM 1954 C CA . LEU A 1 256 ? -11.685 2.788 1.524 1.00 89.50 256 LEU A CA 1
ATOM 1955 C C . LEU A 1 256 ? -11.089 2.192 2.802 1.00 89.50 256 LEU A C 1
ATOM 1957 O O . LEU A 1 256 ? -11.766 1.397 3.457 1.00 89.50 256 LEU A O 1
ATOM 1961 N N . ARG A 1 257 ? -9.868 2.593 3.184 1.00 86.75 257 ARG A N 1
ATOM 1962 C CA . ARG A 1 257 ? -9.261 2.191 4.464 1.00 86.75 257 ARG A CA 1
ATOM 1963 C C . ARG A 1 257 ? -10.066 2.710 5.656 1.00 86.75 257 ARG A C 1
ATOM 1965 O O . ARG A 1 257 ? -10.429 1.916 6.515 1.00 86.75 257 ARG A O 1
ATOM 1972 N N . GLY A 1 258 ? -10.453 3.989 5.649 1.00 85.44 258 GLY A N 1
ATOM 1973 C CA . GLY A 1 258 ? -11.306 4.567 6.700 1.00 85.44 258 GLY A CA 1
ATOM 1974 C C . GLY A 1 258 ? -12.660 3.881 6.853 1.00 85.44 258 GLY A C 1
ATOM 1975 O O . GLY A 1 258 ? -13.185 3.783 7.956 1.00 85.44 258 GLY A O 1
ATOM 1976 N N . ALA A 1 259 ? -13.211 3.374 5.750 1.00 88.88 259 ALA A N 1
ATOM 1977 C CA . ALA A 1 259 ? -14.450 2.604 5.746 1.00 88.88 259 ALA A CA 1
ATOM 1978 C C . ALA A 1 259 ? -14.267 1.114 6.108 1.00 88.88 259 ALA A C 1
ATOM 1980 O O . ALA A 1 259 ? -15.245 0.366 6.094 1.00 88.88 259 ALA A O 1
ATOM 1981 N N . GLY A 1 260 ? -13.037 0.651 6.366 1.00 87.06 260 GLY A N 1
ATOM 1982 C CA . GLY A 1 260 ? -12.720 -0.760 6.619 1.00 87.06 260 GLY A CA 1
ATOM 1983 C C . GLY A 1 260 ? -12.867 -1.672 5.390 1.00 87.06 260 GLY A C 1
ATOM 1984 O O . GLY A 1 260 ? -12.930 -2.896 5.526 1.00 87.06 260 GLY A O 1
ATOM 1985 N N . LYS A 1 261 ? -12.939 -1.093 4.183 1.00 88.69 261 LYS A N 1
ATOM 1986 C CA . LYS A 1 261 ? -13.164 -1.782 2.898 1.00 88.69 261 LYS A CA 1
ATOM 1987 C C . LYS A 1 261 ? -11.887 -1.933 2.064 1.00 88.69 261 LYS A C 1
ATOM 1989 O O . LYS A 1 261 ? -11.950 -2.030 0.840 1.00 88.69 261 LYS A O 1
ATOM 1994 N N . GLN A 1 262 ? -10.722 -1.998 2.702 1.00 86.44 262 GLN A N 1
ATOM 1995 C CA . GLN A 1 262 ? -9.432 -2.143 2.013 1.00 86.44 262 GLN A CA 1
ATOM 1996 C C . GLN A 1 262 ? -9.322 -3.391 1.118 1.00 86.44 262 GLN A C 1
ATOM 1998 O O . GLN A 1 262 ? -8.645 -3.329 0.099 1.00 86.44 262 GLN A O 1
ATOM 2003 N N . LEU A 1 263 ? -10.038 -4.488 1.412 1.00 87.81 263 LEU A N 1
ATOM 2004 C CA . LEU A 1 263 ? -10.071 -5.663 0.525 1.00 87.81 263 LEU A CA 1
ATOM 2005 C C . LEU A 1 263 ? -10.662 -5.339 -0.855 1.00 87.81 263 LEU A C 1
ATOM 2007 O O . LEU A 1 263 ? -10.127 -5.769 -1.870 1.00 87.81 263 LEU A O 1
ATOM 2011 N N . VAL A 1 264 ? -11.736 -4.548 -0.894 1.00 88.00 264 VAL A N 1
ATOM 2012 C CA . VAL A 1 264 ? -12.365 -4.114 -2.150 1.00 88.00 264 VAL A CA 1
ATOM 2013 C C . VAL A 1 264 ? -11.369 -3.294 -2.967 1.00 88.00 264 VAL A C 1
ATOM 2015 O O . VAL A 1 264 ? -11.190 -3.531 -4.158 1.00 88.00 264 VAL A O 1
ATOM 2018 N N . GLY A 1 265 ? -10.659 -2.381 -2.304 1.00 84.50 265 GLY A N 1
ATOM 2019 C CA . GLY A 1 265 ? -9.602 -1.593 -2.927 1.00 84.50 265 GLY A CA 1
ATOM 2020 C C . GLY A 1 265 ? -8.437 -2.434 -3.455 1.00 84.50 265 GLY A C 1
ATOM 2021 O O . GLY A 1 265 ? -7.962 -2.185 -4.560 1.00 84.50 265 GLY A O 1
ATOM 2022 N N . ALA A 1 266 ? -8.011 -3.458 -2.710 1.00 85.38 266 ALA A N 1
ATOM 2023 C CA . ALA A 1 266 ? -6.979 -4.392 -3.155 1.00 85.38 266 ALA A CA 1
ATOM 2024 C C . ALA A 1 266 ? -7.405 -5.150 -4.423 1.00 85.38 266 ALA A C 1
ATOM 2026 O O . ALA A 1 266 ? -6.637 -5.206 -5.380 1.00 85.38 266 ALA A O 1
ATOM 2027 N N . ILE A 1 267 ? -8.639 -5.669 -4.463 1.00 88.00 267 ILE A N 1
ATOM 2028 C CA . ILE A 1 267 ? -9.184 -6.376 -5.635 1.00 88.00 267 ILE A CA 1
ATOM 2029 C C . ILE A 1 267 ? -9.211 -5.453 -6.856 1.00 88.00 267 ILE A C 1
ATOM 2031 O O . ILE A 1 267 ? -8.719 -5.835 -7.917 1.00 88.00 267 ILE A O 1
ATOM 2035 N N . PHE A 1 268 ? -9.728 -4.228 -6.709 1.00 84.56 268 PHE A N 1
ATOM 2036 C CA . PHE A 1 268 ? -9.747 -3.262 -7.809 1.00 84.56 268 PHE A CA 1
ATOM 2037 C C . PHE A 1 268 ? -8.345 -2.929 -8.318 1.00 84.56 268 PHE A C 1
ATOM 2039 O O . PHE A 1 268 ? -8.150 -2.839 -9.529 1.00 84.56 268 PHE A O 1
ATOM 2046 N N . ASN A 1 269 ? -7.365 -2.795 -7.422 1.00 82.62 269 ASN A N 1
ATOM 2047 C CA . ASN A 1 269 ? -5.986 -2.541 -7.822 1.00 82.62 269 ASN A CA 1
ATOM 2048 C C . ASN A 1 269 ? -5.389 -3.733 -8.595 1.00 82.62 269 ASN A C 1
ATOM 2050 O O . ASN A 1 269 ? -4.784 -3.536 -9.645 1.00 82.62 269 ASN A O 1
ATOM 2054 N N . ILE A 1 270 ? -5.615 -4.972 -8.146 1.00 86.75 270 ILE A N 1
ATOM 2055 C CA . ILE A 1 270 ? -5.164 -6.176 -8.865 1.00 86.75 270 ILE A CA 1
ATOM 2056 C C . ILE A 1 270 ? -5.776 -6.226 -10.268 1.00 86.75 270 ILE A C 1
ATOM 2058 O O . ILE A 1 270 ? -5.059 -6.324 -11.263 1.00 86.75 270 ILE A O 1
ATOM 2062 N N . VAL A 1 271 ? -7.103 -6.135 -10.362 1.00 86.75 271 VAL A N 1
ATOM 2063 C CA . VAL A 1 271 ? -7.814 -6.251 -11.642 1.00 86.75 271 VAL A CA 1
ATOM 2064 C C . VAL A 1 271 ? -7.413 -5.120 -12.589 1.00 86.75 271 VAL A C 1
ATOM 2066 O O . VAL A 1 271 ? -7.011 -5.371 -13.725 1.00 86.75 271 VAL A O 1
ATOM 2069 N N . GLY A 1 272 ? -7.466 -3.877 -12.113 1.00 80.62 272 GLY A N 1
ATOM 2070 C CA . GLY A 1 272 ? -7.176 -2.704 -12.929 1.00 80.62 272 GLY A CA 1
ATOM 2071 C C . GLY A 1 272 ? -5.712 -2.624 -13.355 1.00 80.62 272 GLY A C 1
ATOM 2072 O O . GLY A 1 272 ? -5.429 -2.432 -14.536 1.00 80.62 272 GLY A O 1
ATOM 2073 N N . SER A 1 273 ? -4.779 -2.786 -12.418 1.00 80.31 273 SER A N 1
ATOM 2074 C CA . SER A 1 273 ? -3.355 -2.552 -12.680 1.00 80.31 273 SER A CA 1
ATOM 2075 C C . SER A 1 273 ? -2.662 -3.766 -13.299 1.00 80.31 273 SER A C 1
ATOM 2077 O O . SER A 1 273 ? -1.893 -3.591 -14.239 1.00 80.31 273 SER A O 1
ATOM 2079 N N . TYR A 1 274 ? -2.948 -4.989 -12.835 1.00 84.94 274 TYR A N 1
ATOM 2080 C CA . TYR A 1 274 ? -2.203 -6.191 -13.245 1.00 84.94 274 TYR A CA 1
ATOM 2081 C C . TYR A 1 274 ? -2.883 -7.007 -14.341 1.00 84.94 274 TYR A C 1
ATOM 2083 O O . TYR A 1 274 ? -2.190 -7.552 -15.191 1.00 84.94 274 TYR A O 1
ATOM 2091 N N . PHE A 1 275 ? -4.213 -7.109 -14.351 1.00 85.88 275 PHE A N 1
ATOM 2092 C CA . PHE A 1 275 ? -4.907 -7.887 -15.387 1.00 85.88 275 PHE A CA 1
ATOM 2093 C C . PHE A 1 275 ? -5.257 -7.062 -16.625 1.00 85.88 275 PHE A C 1
ATOM 2095 O O . PHE A 1 275 ? -5.371 -7.616 -17.715 1.00 85.88 275 PHE A O 1
ATOM 2102 N N . ILE A 1 276 ? -5.411 -5.745 -16.478 1.00 82.44 276 ILE A N 1
ATOM 2103 C CA . ILE A 1 276 ? -5.792 -4.856 -17.583 1.00 82.44 276 ILE A CA 1
ATOM 2104 C C . ILE A 1 276 ? -4.635 -3.922 -17.948 1.00 82.44 276 ILE A C 1
ATOM 2106 O O . ILE A 1 276 ? -4.173 -3.916 -19.089 1.00 82.44 276 ILE A O 1
ATOM 2110 N N . GLY A 1 277 ? -4.149 -3.139 -16.983 1.00 77.12 277 GLY A N 1
ATOM 2111 C CA . GLY A 1 277 ? -3.106 -2.138 -17.206 1.00 77.12 277 GLY A CA 1
ATOM 2112 C C . GLY A 1 277 ? -1.795 -2.749 -17.696 1.00 77.12 277 GLY A C 1
ATOM 2113 O O . GLY A 1 277 ? -1.246 -2.300 -18.701 1.00 77.12 277 GLY A O 1
ATOM 2114 N N . PHE A 1 278 ? -1.327 -3.798 -17.024 1.00 82.75 278 PHE A N 1
ATOM 2115 C CA . PHE A 1 278 ? -0.041 -4.419 -17.316 1.00 82.75 278 PHE A CA 1
ATOM 2116 C C . PHE A 1 278 ? 0.029 -5.100 -18.697 1.00 82.75 278 PHE A C 1
ATOM 2118 O O . PHE A 1 278 ? 0.939 -4.761 -19.457 1.00 82.75 278 PHE A O 1
ATOM 2125 N N . PRO A 1 279 ? -0.909 -5.978 -19.116 1.00 85.62 279 PRO A N 1
ATOM 2126 C CA . PRO A 1 279 ? -0.813 -6.635 -20.421 1.00 85.62 279 PRO A CA 1
ATOM 2127 C C . PRO A 1 279 ? -0.898 -5.645 -21.581 1.00 85.62 279 PRO A C 1
ATOM 2129 O O . PRO A 1 279 ? -0.152 -5.744 -22.551 1.00 85.62 279 PRO A O 1
ATOM 2132 N N . ILE A 1 280 ? -1.768 -4.638 -21.475 1.00 78.38 280 ILE A N 1
ATOM 2133 C CA . ILE A 1 280 ? -1.884 -3.623 -22.523 1.00 78.38 280 ILE A CA 1
ATOM 2134 C C . ILE A 1 280 ? -0.648 -2.705 -22.516 1.00 78.38 280 ILE A C 1
ATOM 2136 O O . ILE A 1 280 ? -0.140 -2.368 -23.583 1.00 78.38 280 ILE A O 1
ATOM 2140 N N . GLY A 1 281 ? -0.124 -2.339 -21.339 1.00 75.75 281 GLY A N 1
ATOM 2141 C CA . GLY A 1 281 ? 1.081 -1.512 -21.212 1.00 75.75 281 GLY A CA 1
ATOM 2142 C C . GLY A 1 281 ? 2.293 -2.186 -21.846 1.00 75.75 281 GLY A C 1
ATOM 2143 O O . GLY A 1 281 ? 2.927 -1.604 -22.720 1.00 75.75 281 GLY A O 1
ATOM 2144 N N . THR A 1 282 ? 2.540 -3.448 -21.494 1.00 80.75 282 THR A N 1
ATOM 2145 C CA . THR A 1 282 ? 3.620 -4.258 -22.081 1.00 80.75 282 THR A CA 1
ATOM 2146 C C . THR A 1 282 ? 3.448 -4.469 -23.585 1.00 80.75 282 THR A C 1
ATOM 2148 O O . THR A 1 282 ? 4.419 -4.346 -24.331 1.00 80.75 282 THR A O 1
ATOM 2151 N N . THR A 1 283 ? 2.219 -4.691 -24.060 1.00 80.50 283 THR A N 1
ATOM 2152 C CA . THR A 1 283 ? 1.938 -4.808 -25.500 1.00 80.50 283 THR A CA 1
ATOM 2153 C C . THR A 1 283 ? 2.265 -3.513 -26.246 1.00 80.50 283 THR A C 1
ATOM 2155 O O . THR A 1 283 ? 2.914 -3.560 -27.286 1.00 80.50 283 THR A O 1
ATOM 2158 N N . LEU A 1 284 ? 1.878 -2.341 -25.731 1.00 73.75 284 LEU A N 1
ATOM 2159 C CA . LEU A 1 284 ? 2.239 -1.068 -26.372 1.00 73.75 284 LEU A CA 1
ATOM 2160 C C . LEU A 1 284 ? 3.744 -0.792 -26.304 1.00 73.75 284 LEU A C 1
ATOM 2162 O O . LEU A 1 284 ? 4.312 -0.249 -27.251 1.00 73.75 284 LEU A O 1
ATOM 2166 N N . MET A 1 285 ? 4.381 -1.170 -25.198 1.00 74.62 285 MET A N 1
ATOM 2167 C CA . MET A 1 285 ? 5.803 -0.939 -24.978 1.00 74.62 285 MET A CA 1
ATOM 2168 C C . MET A 1 285 ? 6.666 -1.732 -25.972 1.00 74.62 285 MET A C 1
ATOM 2170 O O . MET A 1 285 ? 7.552 -1.154 -26.596 1.00 74.62 285 MET A O 1
ATOM 2174 N N . PHE A 1 286 ? 6.361 -3.020 -26.180 1.00 76.00 286 PHE A N 1
ATOM 2175 C CA . PHE A 1 286 ? 7.152 -3.907 -27.043 1.00 76.00 286 PHE A CA 1
ATOM 2176 C C . PHE A 1 286 ? 6.571 -4.101 -28.451 1.00 76.00 286 PHE A C 1
ATOM 2178 O O . PHE A 1 286 ? 7.299 -3.982 -29.430 1.00 76.00 286 PHE A O 1
ATOM 2185 N N . ALA A 1 287 ? 5.273 -4.393 -28.592 1.00 74.19 287 ALA A N 1
ATOM 2186 C CA . ALA A 1 287 ? 4.687 -4.749 -29.891 1.00 74.19 287 ALA A CA 1
ATOM 2187 C C . ALA A 1 287 ? 4.409 -3.526 -30.778 1.00 74.19 287 ALA A C 1
ATOM 2189 O O . ALA A 1 287 ? 4.539 -3.609 -31.996 1.00 74.19 287 ALA A O 1
ATOM 2190 N N . ALA A 1 288 ? 4.054 -2.384 -30.180 1.00 70.81 288 ALA A N 1
ATOM 2191 C CA . ALA A 1 288 ? 3.882 -1.124 -30.909 1.00 70.81 288 ALA A CA 1
ATOM 2192 C C . ALA A 1 288 ? 5.176 -0.288 -30.983 1.00 70.81 288 ALA A C 1
ATOM 2194 O O . ALA A 1 288 ? 5.155 0.814 -31.530 1.00 70.81 288 ALA A O 1
ATOM 2195 N N . ASN A 1 289 ? 6.285 -0.803 -30.434 1.00 69.88 289 ASN A N 1
ATOM 2196 C CA . ASN A 1 289 ? 7.603 -0.163 -30.404 1.00 69.88 289 ASN A CA 1
ATOM 2197 C C . ASN A 1 289 ? 7.573 1.282 -29.860 1.00 69.88 289 ASN A C 1
ATOM 2199 O O . ASN A 1 289 ? 8.329 2.149 -30.293 1.00 69.88 289 ASN A O 1
ATOM 2203 N N . MET A 1 290 ? 6.654 1.559 -28.926 1.00 64.31 290 MET A N 1
ATOM 2204 C CA . MET A 1 290 ? 6.438 2.904 -28.380 1.00 64.31 290 MET A CA 1
ATOM 2205 C C . MET A 1 290 ? 7.365 3.231 -27.200 1.00 64.31 290 MET A C 1
ATOM 2207 O O . MET A 1 290 ? 7.244 4.322 -26.631 1.00 64.31 290 MET A O 1
ATOM 2211 N N . GLY A 1 291 ? 8.233 2.294 -26.797 1.00 66.19 291 GLY A N 1
ATOM 2212 C CA . GLY A 1 291 ? 9.057 2.416 -25.594 1.00 66.19 291 GLY A CA 1
ATOM 2213 C C . GLY A 1 291 ? 8.201 2.722 -24.364 1.00 66.19 291 GLY A C 1
ATOM 2214 O O . GLY A 1 291 ? 7.007 2.394 -24.318 1.00 66.19 291 GLY A O 1
ATOM 2215 N N . ILE A 1 292 ? 8.762 3.434 -23.393 1.00 62.62 292 ILE A N 1
ATOM 2216 C CA . ILE A 1 292 ? 8.076 3.832 -22.152 1.00 62.62 292 ILE A CA 1
ATOM 2217 C C . ILE A 1 292 ? 6.818 4.662 -22.417 1.00 62.62 292 ILE A C 1
ATOM 2219 O O . ILE A 1 292 ? 5.851 4.619 -21.653 1.00 62.62 292 ILE A O 1
ATOM 2223 N N . THR A 1 293 ? 6.762 5.373 -23.544 1.00 58.38 293 THR A N 1
ATOM 2224 C CA . THR A 1 293 ? 5.574 6.146 -23.928 1.00 58.38 293 THR A CA 1
ATOM 2225 C C . THR A 1 293 ? 4.333 5.254 -24.057 1.00 58.38 293 THR A C 1
ATOM 2227 O O . THR A 1 293 ? 3.221 5.718 -23.793 1.00 58.38 293 THR A O 1
ATOM 2230 N N . GLY A 1 294 ? 4.497 3.981 -24.439 1.00 56.34 294 GLY A N 1
ATOM 2231 C CA . GLY A 1 294 ? 3.418 2.993 -24.514 1.00 56.34 294 GLY A CA 1
ATOM 2232 C C . GLY A 1 294 ? 2.876 2.591 -23.140 1.00 56.34 294 GLY A C 1
ATOM 2233 O O . GLY A 1 294 ? 1.660 2.610 -22.925 1.00 56.34 294 GLY A O 1
ATOM 2234 N N . GLU A 1 295 ? 3.767 2.304 -22.189 1.00 54.47 295 GLU A N 1
ATOM 2235 C CA . GLU A 1 295 ? 3.394 1.975 -20.809 1.00 54.47 295 GLU A CA 1
ATOM 2236 C C . GLU A 1 295 ? 2.654 3.148 -20.153 1.00 54.47 295 GLU A C 1
ATOM 2238 O O . GLU A 1 295 ? 1.566 2.978 -19.584 1.00 54.47 295 GLU A O 1
ATOM 2243 N N . ILE A 1 296 ? 3.183 4.364 -20.318 1.00 55.75 296 ILE A N 1
ATOM 2244 C CA . ILE A 1 296 ? 2.581 5.538 -19.699 1.00 55.75 296 ILE A CA 1
ATOM 2245 C C . ILE A 1 296 ? 1.242 5.906 -20.362 1.00 55.75 296 ILE A C 1
ATOM 2247 O O . ILE A 1 296 ? 0.261 6.163 -19.657 1.00 55.75 296 ILE A O 1
ATOM 2251 N N . LYS A 1 297 ? 1.132 5.879 -21.701 1.00 51.25 297 LYS A N 1
ATOM 2252 C CA . LYS A 1 297 ? -0.132 6.198 -22.400 1.00 51.25 297 LYS A CA 1
ATOM 2253 C C . LYS A 1 297 ? -1.267 5.229 -22.064 1.00 51.25 297 LYS A C 1
ATOM 2255 O O . LYS A 1 297 ? -2.423 5.654 -22.027 1.00 51.25 297 LYS A O 1
ATOM 2260 N N . ASN A 1 298 ? -0.982 3.950 -21.815 1.00 50.09 298 ASN A N 1
ATOM 2261 C CA . ASN A 1 298 ? -2.036 2.988 -21.498 1.00 50.09 298 ASN A CA 1
ATOM 2262 C C . ASN A 1 298 ? -2.615 3.169 -20.090 1.00 50.09 298 ASN A C 1
ATOM 2264 O O . ASN A 1 298 ? -3.836 3.136 -19.920 1.00 50.09 298 ASN A O 1
ATOM 2268 N N . LYS A 1 299 ? -1.759 3.437 -19.095 1.00 51.34 299 LYS A N 1
ATOM 2269 C CA . LYS A 1 299 ? -2.207 3.771 -17.732 1.00 51.34 299 LYS A CA 1
ATOM 2270 C C . LYS A 1 299 ? -3.191 4.956 -17.745 1.00 51.34 299 LYS A C 1
ATOM 2272 O O . LYS A 1 299 ? -4.125 5.000 -16.954 1.00 51.34 299 LYS A O 1
ATOM 2277 N N . CYS A 1 300 ? -3.018 5.853 -18.718 1.00 46.81 300 CYS A N 1
ATOM 2278 C CA . CYS A 1 300 ? -3.793 7.072 -18.915 1.00 46.81 300 CYS A CA 1
ATOM 2279 C C . CYS A 1 300 ? -5.161 6.888 -19.608 1.00 46.81 300 CYS A C 1
ATOM 2281 O O . CYS A 1 300 ? -6.113 7.574 -19.244 1.00 46.81 300 CYS A O 1
ATOM 2283 N N . LYS A 1 301 ? -5.305 5.998 -20.604 1.00 38.41 301 LYS A N 1
ATOM 2284 C CA . LYS A 1 301 ? -6.504 5.977 -21.476 1.00 38.41 301 LYS A CA 1
ATOM 2285 C C . LYS A 1 301 ? -7.724 5.260 -20.877 1.00 38.41 301 LYS A C 1
ATOM 2287 O O . LYS A 1 301 ? -8.847 5.654 -21.173 1.00 38.41 301 LYS A O 1
ATOM 2292 N N . ARG A 1 302 ? -7.546 4.215 -20.057 1.00 45.25 302 ARG A N 1
ATOM 2293 C CA . ARG A 1 302 ? -8.637 3.249 -19.787 1.00 45.25 302 ARG A CA 1
ATOM 2294 C C . ARG A 1 302 ? -9.171 3.142 -18.361 1.00 45.25 302 ARG A C 1
ATOM 2296 O O . ARG A 1 302 ? -10.267 2.622 -18.189 1.00 45.25 302 ARG A O 1
ATOM 2303 N N . GLN A 1 303 ? -8.506 3.710 -17.353 1.00 40.12 303 GLN A N 1
ATOM 2304 C CA . GLN A 1 303 ? -9.184 3.944 -16.065 1.00 40.12 303 GLN A CA 1
ATOM 2305 C C . GLN A 1 303 ? -10.218 5.092 -16.156 1.00 40.12 303 GLN A C 1
ATOM 2307 O O . GLN A 1 303 ? -11.113 5.172 -15.319 1.00 40.12 303 GLN A O 1
ATOM 2312 N N . LEU A 1 304 ? -10.146 5.925 -17.208 1.00 31.28 304 LEU A N 1
ATOM 2313 C CA . LEU A 1 304 ? -11.116 6.976 -17.561 1.00 31.28 304 LEU A CA 1
ATOM 2314 C C . LEU A 1 304 ? -12.450 6.389 -18.062 1.00 31.28 304 LEU A C 1
ATOM 2316 O O . LEU A 1 304 ? -13.509 6.883 -17.686 1.00 31.28 304 LEU A O 1
ATOM 2320 N N . GLU A 1 305 ? -12.410 5.312 -18.857 1.00 32.41 305 GLU A N 1
ATOM 2321 C CA . GLU A 1 305 ? -13.613 4.665 -19.412 1.00 32.41 305 GLU A CA 1
ATOM 2322 C C . GLU A 1 305 ? -14.422 3.903 -18.343 1.00 32.41 305 GLU A C 1
ATOM 2324 O O . GLU A 1 305 ? -15.638 3.793 -18.462 1.00 32.41 305 GLU A O 1
ATOM 2329 N N . TRP A 1 306 ? -13.783 3.425 -17.267 1.00 30.77 306 TRP A N 1
ATOM 2330 C CA . TRP A 1 306 ? -14.459 2.647 -16.217 1.00 30.77 306 TRP A CA 1
ATOM 2331 C C . TRP A 1 306 ? -15.096 3.500 -15.105 1.00 30.77 306 TRP A C 1
ATOM 2333 O O . TRP A 1 306 ? -16.134 3.117 -14.576 1.00 30.77 306 TRP A O 1
ATOM 2343 N N . LEU A 1 307 ? -14.528 4.667 -14.771 1.00 31.47 307 LEU A N 1
ATOM 2344 C CA . LEU A 1 307 ? -15.071 5.579 -13.744 1.00 31.47 307 LEU A CA 1
ATOM 2345 C C . LEU A 1 307 ? -16.192 6.497 -14.260 1.00 31.47 307 LEU A C 1
ATOM 2347 O O . LEU A 1 307 ? -16.975 6.995 -13.463 1.00 31.47 307 LEU A O 1
ATOM 2351 N N . TYR A 1 308 ? -16.293 6.709 -15.577 1.00 26.98 308 TYR A N 1
ATOM 2352 C CA . TYR A 1 308 ? -17.438 7.407 -16.181 1.00 26.98 308 TYR A CA 1
ATOM 2353 C C . TYR A 1 308 ? -18.633 6.490 -16.460 1.00 26.98 308 TYR A C 1
ATOM 2355 O O . TYR A 1 308 ? -19.695 6.980 -16.838 1.00 26.98 308 TYR A O 1
ATOM 2363 N N . CYS A 1 309 ? -18.475 5.176 -16.280 1.00 25.50 309 CYS A N 1
ATOM 2364 C CA . CYS A 1 309 ? -19.553 4.229 -16.522 1.00 25.50 309 CYS A CA 1
ATOM 2365 C C . CYS A 1 309 ? -20.344 3.865 -15.257 1.00 25.50 309 CYS A C 1
ATOM 2367 O O . CYS A 1 309 ? -21.468 3.398 -15.425 1.00 25.50 309 CYS A O 1
ATOM 2369 N N . HIS A 1 310 ? -19.830 4.066 -14.031 1.00 29.42 310 HIS A N 1
ATOM 2370 C CA . HIS A 1 310 ? -20.502 3.691 -12.767 1.00 29.42 310 HIS A CA 1
ATOM 2371 C C . HIS A 1 310 ? -20.365 4.748 -11.660 1.00 29.42 310 HIS A C 1
ATOM 2373 O O . HIS A 1 310 ? -19.217 5.035 -11.252 1.00 29.42 310 HIS A O 1
#

pLDDT: mean 70.5, std 15.8, range [25.5, 94.38]

Radius of gyration: 21.03 Å; Cα contacts (8 Å, |Δi|>4): 331; chains: 1; bounding box: 55×45×64 Å

Solvent-accessible surface area (backbone atoms only — not comparable to full-atom values): 16110 Å² total; per-residue (Å²): 108,72,65,59,48,50,49,60,58,54,45,46,52,65,37,53,62,44,30,49,54,35,39,48,14,55,29,22,22,33,45,32,54,68,41,57,74,58,26,43,38,43,50,52,25,41,52,51,52,51,60,57,59,43,53,65,51,51,55,51,50,77,41,36,35,63,53,32,46,74,73,68,46,57,70,69,61,24,52,64,71,47,36,69,68,60,56,52,55,52,51,52,50,53,55,55,46,55,46,50,78,67,42,69,76,53,45,80,71,49,60,84,36,76,77,63,71,48,93,80,64,87,60,75,71,32,78,51,73,56,65,64,52,50,68,41,18,54,30,37,27,48,38,49,47,59,67,50,53,54,54,51,51,50,44,54,52,29,50,73,75,32,70,67,46,29,52,51,49,52,54,52,49,53,55,50,52,62,61,42,53,63,25,47,53,41,22,62,50,22,12,41,47,19,5,22,23,54,29,55,67,36,63,68,54,20,57,45,35,50,46,50,48,51,54,49,44,61,58,48,47,61,53,55,47,57,70,52,60,81,75,51,100,82,57,92,62,68,52,62,43,52,53,56,50,54,32,53,52,41,25,51,49,12,35,30,33,12,69,72,40,22,56,61,51,22,52,51,47,46,50,50,47,59,68,47,34,40,58,53,12,52,42,29,24,62,77,66,66,43,43,68,60,20,37,55,51,43,63,48,62,54,65,57,62,58,61,76,70,109

Secondary structure (DSSP, 8-state):
-HHHHHIIIIIHHHHHGGGHHHHHHHHHHHHHTT-HHHHHHHHHHHHHHHHHHHHHHHHHHHTHHHHHHHTT--HHHHHHHT-HHHHHHHHHHHHHHHHHHSSSTTHHHHTT-TTTT--S---GGGGS-HHHHHHHHHHHHHHHHHHHHHHHHHHHHHHHH-HHHHHHHHHHHHHHHHHHHHHHHHHHHHHHHHHHHHHTT-HHHHHHHHHHHHHHHHHHHHHHHHHHHTT-TT-TTHHHHHHHHHHHHHHHHHHHHHTT-HHHHHHHHIIIIIIIIHHHHHHHHHTS--THHHHHHHHHHSHHHHHTT-

InterPro domains:
  IPR002528 Multi antimicrobial extrusion protein [PF01554] (6-79)
  IPR002528 Multi antimicrobial extrusion protein [PF01554] (139-235)